Protein AF-A0A7S2G1H7-F1 (afdb_monomer)

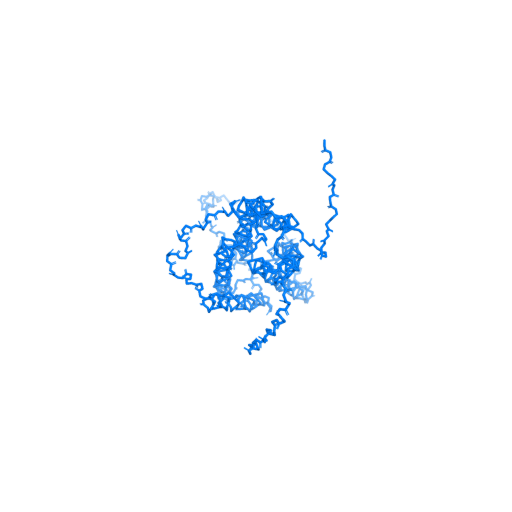Organism: NCBI:txid156173

Mean predicted aligned error: 10.06 Å

Radius of gyration: 30.05 Å; Cα contacts (8 Å, |Δi|>4): 263; chains: 1; bounding box: 59×50×120 Å

pLDDT: mean 83.02, std 17.5, range [42.5, 98.44]

Solvent-accessible surface area (backbone atoms only — not comparable to full-atom values): 18508 Å² total; per-residue (Å²): 134,82,75,77,83,73,79,86,51,85,91,67,69,46,72,65,56,53,48,52,51,44,50,52,46,34,51,50,25,50,48,51,23,50,52,27,49,52,38,38,72,74,69,55,64,45,67,67,38,52,51,51,26,53,51,24,49,52,48,32,53,39,37,49,51,56,48,62,51,55,70,40,96,59,53,87,48,97,41,74,49,42,52,55,50,46,52,53,44,31,49,51,42,23,51,48,36,34,51,52,16,52,50,47,36,53,51,30,54,50,50,66,70,64,70,75,67,81,53,75,65,54,44,51,51,49,45,68,52,23,57,62,47,20,53,49,30,35,54,48,13,51,52,38,33,56,50,16,62,76,69,67,38,66,40,45,36,48,44,15,48,50,34,36,51,50,17,50,39,30,47,35,44,37,51,28,46,51,51,45,52,50,56,46,54,55,57,48,62,79,51,77,67,79,72,66,80,72,82,60,74,77,77,81,78,86,84,77,91,67,76,71,65,72,77,67,69,72,78,72,56,69,71,69,62,68,67,72,58,83,79,70,75,55,95,52,71,61,49,32,38,53,41,39,37,53,53,23,49,52,39,30,52,51,16,50,51,50,49,52,50,42,43,72,77,62,51,56,72,91,38,70,63,64,78,68,52,79,74,62,75,80,68,68,55,57,62,50,49,52,49,49,49,52,56,52,59,70,67,57,78,99,78,75,70,92,83,72,77,75,86,78,83,77,86,80,81,82,81,87,79,134

Foldseek 3Di:
DPPPPDPQDLVQHDLVNLLVLLVLQLVLLVVLLVVLVVCVVVVLPDLLSVLSNLLSVLLNVLSVLVNVLSVDPCCLPPDPLNVLSLLVSLLVLLVSLQVSLVVLLVSLVVCVVVLDDDDPVSLVVLLVSLVVLLVSLCVSLVSLCSSCVNSVRNSSNSSSVSSNLVSQLSVQSNVLSVLLVVLVVVVCVVPVDVPPPPPPPPPDPPDDPCPPVVVVPPDPPPVVVVPPPPPDRRPRRSRSSVSSNVSSVVSNVVSVVSNVVSVVVPQPVVDPCSVPPDRPDDPPCVVVVVVVVVVVVVPPDPPPPPPPDDDPPDPDDDDDDD

InterPro domains:
  IPR026765 Transmembrane protein 163 [PTHR31937] (15-180)

Structure (mmCIF, N/CA/C/O backbone):
data_AF-A0A7S2G1H7-F1
#
_entry.id   AF-A0A7S2G1H7-F1
#
loop_
_atom_site.group_PDB
_atom_site.id
_atom_site.type_symbol
_atom_site.label_atom_id
_atom_site.label_alt_id
_atom_site.label_comp_id
_atom_site.label_asym_id
_atom_site.label_entity_id
_atom_site.label_seq_id
_atom_site.pdbx_PDB_ins_code
_atom_site.Cartn_x
_atom_site.Cartn_y
_atom_site.Cartn_z
_atom_site.occupancy
_atom_site.B_iso_or_equiv
_atom_site.auth_seq_id
_atom_site.auth_comp_id
_atom_site.auth_asym_id
_atom_site.auth_atom_id
_atom_site.pdbx_PDB_model_num
ATOM 1 N N . CYS A 1 1 ? -15.466 31.076 17.011 1.00 45.69 1 CYS A N 1
ATOM 2 C CA . CYS A 1 1 ? -14.898 30.014 17.865 1.00 45.69 1 CYS A CA 1
ATOM 3 C C . CYS A 1 1 ? -13.594 29.527 17.252 1.00 45.69 1 CYS A C 1
ATOM 5 O O . CYS A 1 1 ? -13.637 28.753 16.307 1.00 45.69 1 CYS A O 1
ATOM 7 N N . CYS A 1 2 ? -12.448 30.012 17.730 1.00 54.72 2 CYS A N 1
ATOM 8 C CA . CYS A 1 2 ? -11.159 29.463 17.319 1.00 54.72 2 CYS A CA 1
ATOM 9 C C . CYS A 1 2 ? -10.941 28.182 18.122 1.00 54.72 2 CYS A C 1
ATOM 11 O O . CYS A 1 2 ? -10.684 28.251 19.323 1.00 54.72 2 CYS A O 1
ATOM 13 N N . VAL A 1 3 ? -11.122 27.022 17.490 1.00 61.81 3 VAL A N 1
ATOM 14 C CA . VAL A 1 3 ? -10.694 25.755 18.087 1.00 61.81 3 VAL A CA 1
ATOM 15 C C . VAL A 1 3 ? -9.176 25.865 18.248 1.00 61.81 3 VAL A C 1
ATOM 17 O O . VAL A 1 3 ? -8.499 26.123 17.250 1.00 61.81 3 VAL A O 1
ATOM 20 N N . PRO A 1 4 ? -8.624 25.768 19.469 1.00 74.12 4 PRO A N 1
ATOM 21 C CA . PRO A 1 4 ? -7.184 25.849 19.652 1.00 74.12 4 PRO A CA 1
ATOM 22 C C . PRO A 1 4 ? -6.533 24.750 18.811 1.00 74.12 4 PRO A C 1
ATOM 24 O O . PRO A 1 4 ? -6.889 23.578 18.941 1.00 74.12 4 PRO A O 1
ATOM 27 N N . VAL A 1 5 ? -5.605 25.136 17.929 1.00 77.38 5 VAL A N 1
ATOM 28 C CA . VAL A 1 5 ? -4.812 24.190 17.140 1.00 77.38 5 VAL A CA 1
ATOM 29 C C . VAL A 1 5 ? -4.009 23.357 18.132 1.00 77.38 5 VAL A C 1
ATOM 31 O O . VAL A 1 5 ? -3.033 23.825 18.723 1.00 77.38 5 VAL A O 1
ATOM 34 N N . ARG A 1 6 ? -4.478 22.137 18.390 1.00 78.19 6 ARG A N 1
ATOM 35 C CA . ARG A 1 6 ? -3.817 21.206 19.298 1.00 78.19 6 ARG A CA 1
ATOM 36 C C . ARG A 1 6 ? -2.519 20.770 18.625 1.00 78.19 6 ARG A C 1
ATOM 38 O O . ARG A 1 6 ? -2.545 20.277 17.500 1.00 78.19 6 ARG A O 1
ATOM 45 N N . LYS A 1 7 ? -1.383 21.004 19.285 1.00 82.81 7 LYS A N 1
ATOM 46 C CA . LYS A 1 7 ? -0.088 20.494 18.816 1.00 82.81 7 LYS A CA 1
ATOM 47 C C . LYS A 1 7 ? -0.174 18.967 18.768 1.00 82.81 7 LYS A C 1
ATOM 49 O O . LYS A 1 7 ? -0.637 18.380 19.742 1.00 82.81 7 LYS A O 1
ATOM 54 N N . CYS A 1 8 ? 0.235 18.372 17.648 1.00 78.56 8 CYS A N 1
ATOM 55 C CA . CYS A 1 8 ? 0.294 16.920 17.510 1.00 78.56 8 CYS A CA 1
ATOM 56 C C . CYS A 1 8 ? 1.337 16.369 18.487 1.00 78.56 8 CYS A C 1
ATOM 58 O O . CYS A 1 8 ? 2.502 16.769 18.422 1.00 78.56 8 CYS A O 1
ATOM 60 N N . ASP A 1 9 ? 0.919 15.489 19.391 1.00 83.81 9 ASP A N 1
ATOM 61 C CA . ASP A 1 9 ? 1.806 14.805 20.331 1.00 83.81 9 ASP A CA 1
ATOM 62 C C . ASP A 1 9 ? 1.962 13.341 19.907 1.00 83.81 9 ASP A C 1
ATOM 64 O O . ASP A 1 9 ? 1.227 12.450 20.332 1.00 83.81 9 ASP A O 1
ATOM 68 N N . PHE A 1 10 ? 2.965 13.084 19.062 1.00 81.31 10 PHE A N 1
ATOM 69 C CA . PHE A 1 10 ? 3.285 11.732 18.593 1.00 81.31 10 PHE A CA 1
ATOM 70 C C . PHE A 1 10 ? 3.746 10.785 19.713 1.00 81.31 10 PHE A C 1
ATOM 72 O O . PHE A 1 10 ? 3.808 9.576 19.492 1.00 81.31 10 PHE A O 1
ATOM 79 N N . GLY A 1 11 ? 4.063 11.296 20.908 1.00 87.25 11 GLY A N 1
ATOM 80 C CA . GLY A 1 11 ? 4.382 10.462 22.066 1.00 87.25 11 GLY A CA 1
ATOM 81 C C . GLY A 1 11 ? 3.142 9.850 22.720 1.00 87.25 11 GLY A C 1
ATOM 82 O O . GLY A 1 11 ? 3.240 8.804 23.364 1.00 87.25 11 GLY A O 1
ATOM 83 N N . ARG A 1 12 ? 1.972 10.484 22.565 1.00 91.31 12 ARG A N 1
ATOM 84 C CA . ARG A 1 12 ? 0.690 10.040 23.136 1.00 91.31 12 ARG A CA 1
ATOM 85 C C . ARG A 1 12 ? -0.448 10.261 22.133 1.00 91.31 12 ARG A C 1
ATOM 87 O O . ARG A 1 12 ? -1.357 11.046 22.418 1.00 91.31 12 ARG A O 1
ATOM 94 N N . PRO A 1 13 ? -0.408 9.561 20.983 1.00 92.56 13 PRO A N 1
ATOM 95 C CA . PRO A 1 13 ? -1.380 9.745 19.929 1.00 92.56 13 PRO A CA 1
ATOM 96 C C . PRO A 1 13 ? -2.790 9.463 20.446 1.00 92.56 13 PRO A C 1
ATOM 98 O O . PRO A 1 13 ? -3.075 8.440 21.070 1.00 92.56 13 PRO A O 1
ATOM 101 N N . THR A 1 14 ? -3.685 10.393 20.171 1.00 93.44 14 THR A N 1
ATOM 102 C CA . THR A 1 14 ? -5.116 10.295 20.424 1.00 93.44 14 THR A CA 1
ATOM 103 C C . THR A 1 14 ? -5.824 9.704 19.205 1.00 93.44 14 THR A C 1
ATOM 105 O O . THR A 1 14 ? -5.298 9.707 18.092 1.00 93.44 14 THR A O 1
ATOM 108 N N . GLN A 1 15 ? -7.069 9.245 19.379 1.00 92.88 15 GLN A N 1
ATOM 109 C CA . GLN A 1 15 ? -7.896 8.777 18.256 1.00 92.88 15 GLN A CA 1
ATOM 110 C C . GLN A 1 15 ? -8.007 9.822 17.138 1.00 92.88 15 GLN A C 1
ATOM 112 O O . GLN A 1 15 ? -8.049 9.470 15.964 1.00 92.88 15 GLN A O 1
ATOM 117 N N . TYR A 1 16 ? -8.047 11.104 17.505 1.00 93.12 16 TYR A N 1
ATOM 118 C CA . TYR A 1 16 ? -8.126 12.197 16.546 1.00 93.12 16 TYR A CA 1
ATOM 119 C C . TYR A 1 16 ? -6.882 12.268 15.654 1.00 93.12 16 TYR A C 1
ATOM 121 O O . TYR A 1 16 ? -7.014 12.427 14.445 1.00 93.12 16 TYR A O 1
ATOM 129 N N . GLU A 1 17 ? -5.686 12.113 16.226 1.00 94.56 17 GLU A N 1
ATOM 130 C CA . GLU A 1 17 ? -4.434 12.114 15.459 1.00 94.56 17 GLU A CA 1
ATOM 131 C C . GLU A 1 17 ? -4.342 10.889 14.545 1.00 94.56 17 GLU A C 1
ATOM 133 O O . GLU A 1 17 ? -3.954 11.031 13.389 1.00 94.56 17 GLU A O 1
ATOM 138 N N . ALA A 1 18 ? -4.795 9.718 15.010 1.00 95.19 18 ALA A N 1
ATOM 139 C CA . ALA A 1 18 ? -4.888 8.517 14.176 1.00 95.19 18 ALA A CA 1
ATOM 140 C C . ALA A 1 18 ? -5.867 8.679 13.016 1.00 95.19 18 ALA A C 1
ATOM 142 O O . ALA A 1 18 ? -5.536 8.350 11.877 1.00 95.19 18 ALA A O 1
ATOM 143 N N . TYR A 1 19 ? -7.043 9.244 13.279 1.00 95.94 19 TYR A N 1
ATOM 144 C CA . TYR A 1 19 ? -8.024 9.537 12.242 1.00 95.94 19 TYR A CA 1
ATOM 145 C C . TYR A 1 19 ? -7.486 10.549 11.223 1.00 95.94 19 TYR A C 1
ATOM 147 O O . TYR A 1 19 ? -7.585 10.318 10.022 1.00 95.94 19 TYR A O 1
ATOM 155 N N . ALA A 1 20 ? -6.872 11.642 11.688 1.00 95.62 20 ALA A N 1
ATOM 156 C CA . ALA A 1 20 ? -6.307 12.674 10.823 1.00 95.62 20 ALA A CA 1
ATOM 157 C C . ALA A 1 20 ? -5.157 12.140 9.956 1.00 95.62 20 ALA A C 1
ATOM 159 O O . ALA A 1 20 ? -5.106 12.442 8.766 1.00 95.62 20 ALA A O 1
ATOM 160 N N . LEU A 1 21 ? -4.270 11.316 10.525 1.00 95.88 21 LEU A N 1
ATOM 161 C CA . LEU A 1 21 ? -3.174 10.692 9.786 1.00 95.88 21 LEU A CA 1
ATOM 162 C C . LEU A 1 21 ? -3.690 9.699 8.737 1.00 95.88 21 LEU A C 1
ATOM 164 O O . LEU A 1 21 ? -3.238 9.727 7.597 1.00 95.88 21 LEU A O 1
ATOM 168 N N . THR A 1 22 ? -4.675 8.872 9.094 1.00 96.69 22 THR A N 1
ATOM 169 C CA . THR A 1 22 ? -5.301 7.928 8.152 1.00 96.69 22 THR A CA 1
ATOM 170 C C . THR A 1 22 ? -6.045 8.678 7.037 1.00 96.69 22 THR A C 1
ATOM 172 O O . THR A 1 22 ? -6.034 8.264 5.884 1.00 96.69 22 THR A O 1
ATOM 175 N N . LEU A 1 23 ? -6.641 9.835 7.339 1.00 97.06 23 LEU A N 1
ATOM 176 C CA . LEU A 1 23 ? -7.273 10.686 6.331 1.00 97.06 23 LEU A CA 1
ATOM 177 C C . LEU A 1 23 ? -6.239 11.332 5.395 1.00 97.06 23 LEU A C 1
ATOM 179 O O . LEU A 1 23 ? -6.468 11.410 4.191 1.00 97.06 23 LEU A O 1
ATOM 183 N N . ALA A 1 24 ? -5.099 11.776 5.930 1.00 96.31 24 ALA A N 1
ATOM 184 C CA . ALA A 1 24 ? -3.993 12.296 5.129 1.00 96.31 24 ALA A CA 1
ATOM 185 C C . ALA A 1 24 ? -3.401 11.218 4.206 1.00 96.31 24 ALA A C 1
ATOM 187 O O . ALA A 1 24 ? -3.126 11.508 3.041 1.00 96.31 24 ALA A O 1
ATOM 188 N N . SER A 1 25 ? -3.274 9.981 4.701 1.00 96.69 25 SER A N 1
ATOM 189 C CA . SER A 1 25 ? -2.923 8.805 3.897 1.00 96.69 25 SER A CA 1
ATOM 190 C C . SER A 1 25 ? -3.918 8.626 2.749 1.00 96.69 25 SER A C 1
ATOM 192 O O . SER A 1 25 ? -3.510 8.706 1.596 1.00 96.69 25 SER A O 1
ATOM 194 N N . LEU A 1 26 ? -5.226 8.589 3.036 1.00 97.50 26 LEU A N 1
ATOM 195 C CA . LEU A 1 26 ? -6.263 8.441 2.008 1.00 97.50 26 LEU A CA 1
ATOM 196 C C . LEU A 1 26 ? -6.171 9.516 0.912 1.00 97.50 26 LEU A C 1
ATOM 198 O O . LEU A 1 26 ? -6.273 9.209 -0.275 1.00 97.50 26 LEU A O 1
ATOM 202 N N . PHE A 1 27 ? -5.989 10.785 1.293 1.00 97.44 27 PHE A N 1
ATOM 203 C CA . PHE A 1 27 ? -5.833 11.870 0.321 1.00 97.44 27 PHE A CA 1
ATOM 204 C C . PHE A 1 27 ? -4.569 11.719 -0.525 1.00 97.44 27 PHE A C 1
ATOM 206 O O . PHE A 1 27 ? -4.607 12.012 -1.718 1.00 97.44 27 PHE A O 1
ATOM 213 N N . THR A 1 28 ? -3.474 11.257 0.079 1.00 95.81 28 THR A N 1
ATOM 214 C CA . THR A 1 28 ? -2.214 10.986 -0.621 1.00 95.81 28 THR A CA 1
ATOM 215 C C . THR A 1 28 ? -2.415 9.892 -1.670 1.00 95.81 28 THR A C 1
ATOM 217 O O . THR A 1 28 ? -2.102 10.116 -2.841 1.00 95.81 28 THR A O 1
ATOM 220 N N . SER A 1 29 ? -3.034 8.769 -1.300 1.00 95.88 29 SER A N 1
ATOM 221 C CA . SER A 1 29 ? -3.284 7.651 -2.217 1.00 95.88 29 SER A CA 1
ATOM 222 C C . SER A 1 29 ? -4.259 8.038 -3.331 1.00 95.88 29 SER A C 1
ATOM 224 O O . SER A 1 29 ? -4.014 7.749 -4.500 1.00 95.88 29 SER A O 1
ATOM 226 N N . LEU A 1 30 ? -5.328 8.784 -3.019 1.00 96.81 30 LEU A N 1
ATOM 227 C CA . LEU A 1 30 ? -6.259 9.310 -4.029 1.00 96.81 30 LEU A CA 1
ATOM 228 C C . LEU A 1 30 ? -5.590 10.292 -4.998 1.00 96.81 30 LEU A C 1
ATOM 230 O O . LEU A 1 30 ? -5.898 10.279 -6.192 1.00 96.81 30 LEU A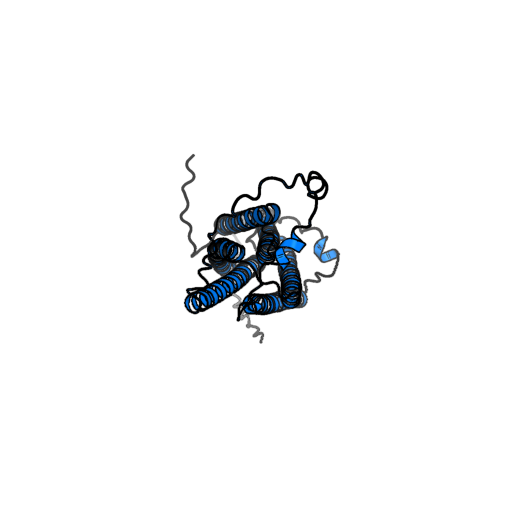 O 1
ATOM 234 N N . PHE A 1 31 ? -4.690 11.142 -4.502 1.00 96.25 31 PHE A N 1
ATOM 235 C CA . PHE A 1 31 ? -3.949 12.084 -5.334 1.00 96.25 31 PHE A CA 1
ATOM 236 C C . PHE A 1 31 ? -3.054 11.347 -6.335 1.00 96.25 31 PHE A C 1
ATOM 238 O O . PHE A 1 31 ? -3.170 11.586 -7.539 1.00 96.25 31 PHE A O 1
ATOM 245 N N . PHE A 1 32 ? -2.218 10.413 -5.870 1.00 94.88 32 PHE A N 1
ATOM 246 C CA . PHE A 1 32 ? -1.339 9.643 -6.757 1.00 94.88 32 PHE A CA 1
ATOM 247 C C . PHE A 1 32 ? -2.118 8.732 -7.704 1.00 94.88 32 PHE A C 1
ATOM 249 O O . PHE A 1 32 ? -1.785 8.670 -8.887 1.00 94.88 32 PHE A O 1
ATOM 256 N N . TRP A 1 33 ? -3.212 8.124 -7.238 1.00 95.94 33 TRP A N 1
ATOM 257 C CA . TRP A 1 33 ? -4.124 7.375 -8.099 1.00 95.94 33 TRP A CA 1
ATOM 258 C C . TRP A 1 33 ? -4.685 8.245 -9.232 1.00 95.94 33 TRP A C 1
ATOM 260 O O . TRP A 1 33 ? -4.653 7.843 -10.395 1.00 95.94 33 TRP A O 1
ATOM 270 N N . GLY A 1 34 ? -5.153 9.457 -8.917 1.00 95.88 34 GLY A N 1
ATOM 271 C CA . GLY A 1 34 ? -5.690 10.393 -9.905 1.00 95.88 34 GLY A CA 1
ATOM 272 C C . GLY A 1 34 ? -4.645 10.853 -10.924 1.00 95.88 34 GLY A C 1
ATOM 273 O O . GLY A 1 34 ? -4.932 10.895 -12.122 1.00 95.88 34 GLY A O 1
ATOM 274 N N . VAL A 1 35 ? -3.422 11.150 -10.471 1.00 94.75 35 VAL A N 1
ATOM 275 C CA . VAL A 1 35 ? -2.303 11.526 -11.351 1.00 94.75 35 VAL A CA 1
ATOM 276 C C . VAL A 1 35 ? -1.913 10.366 -12.271 1.00 94.75 35 VAL A C 1
ATOM 278 O O . VAL A 1 35 ? -1.786 10.574 -13.479 1.00 94.75 35 VAL A O 1
ATOM 281 N N . ALA A 1 36 ? -1.787 9.146 -11.739 1.00 92.88 36 ALA A N 1
ATOM 282 C CA . ALA A 1 36 ? -1.466 7.955 -12.526 1.00 92.88 36 ALA A CA 1
ATOM 283 C C . ALA A 1 36 ? -2.564 7.642 -13.557 1.00 92.88 36 ALA A C 1
ATOM 285 O O . ALA A 1 36 ? -2.268 7.434 -14.733 1.00 92.88 36 ALA A O 1
ATOM 286 N N . MET A 1 37 ? -3.839 7.705 -13.158 1.00 94.50 37 MET A N 1
ATOM 287 C CA . MET A 1 37 ? -4.977 7.509 -14.066 1.00 94.50 37 MET A CA 1
ATOM 288 C C . MET A 1 37 ? -5.019 8.551 -15.183 1.00 94.50 37 MET A C 1
ATOM 290 O O . MET A 1 37 ? -5.279 8.209 -16.337 1.00 94.50 37 MET A O 1
ATOM 294 N N . LEU A 1 38 ? -4.738 9.818 -14.870 1.00 94.25 38 LEU A N 1
ATOM 295 C CA . LEU A 1 38 ? -4.652 10.868 -15.882 1.00 94.25 38 LEU A CA 1
ATOM 296 C C . LEU A 1 38 ? -3.475 10.626 -16.841 1.00 94.25 38 LEU A C 1
ATOM 298 O O . LEU A 1 38 ? -3.612 10.846 -18.045 1.00 94.25 38 LEU A O 1
ATOM 302 N N . GLY A 1 39 ? -2.336 10.149 -16.332 1.00 90.75 39 GLY A N 1
ATOM 303 C CA . GLY A 1 39 ? -1.194 9.723 -17.144 1.00 90.75 39 GLY A CA 1
ATOM 304 C C . GLY A 1 39 ? -1.570 8.607 -18.121 1.00 90.75 39 GLY A C 1
ATOM 305 O O . GLY A 1 39 ? -1.385 8.758 -19.331 1.00 90.75 39 GLY A O 1
ATOM 306 N N . ALA A 1 40 ? -2.194 7.543 -17.612 1.00 90.38 40 ALA A N 1
ATOM 307 C CA . ALA A 1 40 ? -2.669 6.420 -18.416 1.00 90.38 40 ALA A CA 1
ATOM 308 C C . ALA A 1 40 ? -3.687 6.861 -19.484 1.00 90.38 40 ALA A C 1
ATOM 310 O O . ALA A 1 40 ? -3.570 6.477 -20.649 1.00 90.38 40 ALA A O 1
ATOM 311 N N . TYR A 1 41 ? -4.646 7.722 -19.121 1.00 92.62 41 TYR A N 1
ATOM 312 C CA . TYR A 1 41 ? -5.661 8.239 -20.046 1.00 92.62 41 TYR A CA 1
ATOM 313 C C . TYR A 1 41 ? -5.060 9.063 -21.196 1.00 92.62 41 TYR A C 1
ATOM 315 O O . TYR A 1 41 ? -5.531 8.987 -22.329 1.00 92.62 41 TYR A O 1
ATOM 323 N N . ASN A 1 42 ? -3.988 9.814 -20.931 1.00 91.38 42 ASN A N 1
ATOM 324 C CA . ASN A 1 42 ? -3.295 10.621 -21.940 1.00 91.38 42 ASN A CA 1
ATOM 325 C C . ASN A 1 42 ? -2.345 9.809 -22.843 1.00 91.38 42 ASN A C 1
ATOM 327 O O . ASN A 1 42 ? -1.585 10.395 -23.614 1.00 91.38 42 ASN A O 1
ATOM 331 N N . GLY A 1 43 ? -2.382 8.475 -22.766 1.00 86.50 43 GLY A N 1
ATOM 332 C CA . GLY A 1 43 ? -1.575 7.586 -23.600 1.00 86.50 43 GLY A CA 1
ATOM 333 C C . GLY A 1 43 ? -0.176 7.295 -23.053 1.00 86.50 43 GLY A C 1
ATOM 334 O O . GLY A 1 43 ? 0.595 6.636 -23.742 1.00 86.50 43 GLY A O 1
ATOM 335 N N . TYR A 1 44 ? 0.146 7.716 -21.824 1.00 84.31 44 TYR A N 1
ATOM 336 C CA . TYR A 1 44 ? 1.381 7.330 -21.121 1.00 84.31 44 TYR A CA 1
ATOM 337 C C . TYR A 1 44 ? 1.194 6.018 -20.349 1.00 84.31 44 TYR A C 1
ATOM 339 O O . TYR A 1 44 ? 1.623 5.897 -19.206 1.00 84.31 44 TYR A O 1
ATOM 347 N N . GLY A 1 45 ? 0.480 5.058 -20.939 1.00 78.25 45 GLY A N 1
ATOM 348 C CA . GLY A 1 45 ? 0.177 3.773 -20.314 1.00 78.25 45 GLY A CA 1
ATOM 349 C C . GLY A 1 45 ? 1.389 2.848 -20.294 1.00 78.25 45 GLY A C 1
ATOM 350 O O . GLY A 1 45 ? 1.343 1.802 -20.937 1.00 78.25 45 GLY A O 1
ATOM 351 N N . THR A 1 46 ? 2.459 3.244 -19.600 1.00 82.56 46 THR A N 1
ATOM 352 C CA . THR A 1 46 ? 3.514 2.305 -19.216 1.00 82.56 46 THR A CA 1
ATOM 353 C C . THR A 1 46 ? 2.965 1.383 -18.141 1.00 82.56 46 THR A C 1
ATOM 355 O O . THR A 1 46 ? 2.000 1.702 -17.431 1.00 82.56 46 THR A O 1
ATOM 358 N N . SER A 1 47 ? 3.554 0.209 -18.040 1.00 81.94 47 SER A N 1
ATOM 359 C CA . SER A 1 47 ? 3.218 -0.731 -16.991 1.00 81.94 47 SER A CA 1
ATOM 360 C C . SER A 1 47 ? 3.413 -0.163 -15.594 1.00 81.94 47 SER A C 1
ATOM 362 O O . SER A 1 47 ? 2.531 -0.313 -14.751 1.00 81.94 47 SER A O 1
ATOM 364 N N . THR A 1 48 ? 4.491 0.588 -15.385 1.00 83.62 48 THR A N 1
ATOM 365 C CA . THR A 1 48 ? 4.781 1.298 -14.138 1.00 83.62 48 THR A CA 1
ATOM 366 C C . THR A 1 48 ? 3.621 2.200 -13.723 1.00 83.62 48 THR A C 1
ATOM 368 O O . THR A 1 48 ? 3.206 2.199 -12.565 1.00 83.62 48 THR A O 1
ATOM 371 N N . VAL A 1 49 ? 3.017 2.932 -14.669 1.00 88.12 49 VAL A N 1
ATOM 372 C CA . VAL A 1 49 ? 1.845 3.783 -14.390 1.00 88.12 49 VAL A CA 1
ATOM 373 C C . VAL A 1 49 ? 0.637 2.946 -13.959 1.00 88.12 49 VAL A C 1
ATOM 375 O O . VAL A 1 49 ? -0.092 3.340 -13.044 1.00 88.12 49 VAL A O 1
ATOM 378 N N . VAL A 1 50 ? 0.421 1.784 -14.582 1.00 87.38 50 VAL A N 1
ATOM 379 C CA . VAL A 1 50 ? -0.653 0.854 -14.201 1.00 87.38 50 VAL A CA 1
ATOM 380 C C . VAL A 1 50 ? -0.391 0.246 -12.820 1.00 87.38 50 VAL A C 1
ATOM 382 O O . VAL A 1 50 ? -1.315 0.187 -12.009 1.00 87.38 50 VAL A O 1
ATOM 385 N N . ALA A 1 51 ? 0.849 -0.141 -12.520 1.00 87.25 51 ALA A N 1
ATOM 386 C CA . ALA A 1 51 ? 1.252 -0.666 -11.219 1.00 87.25 51 ALA A CA 1
ATOM 387 C C . ALA A 1 51 ? 1.026 0.371 -10.107 1.00 87.25 51 ALA A C 1
ATOM 389 O O . ALA A 1 51 ? 0.308 0.081 -9.151 1.00 87.25 51 ALA A O 1
ATOM 390 N N . VAL A 1 52 ? 1.506 1.608 -10.289 1.00 90.25 52 VAL A N 1
ATOM 391 C CA . VAL A 1 52 ? 1.282 2.730 -9.354 1.00 90.25 52 VAL A CA 1
ATOM 392 C C . VAL A 1 52 ? -0.211 3.013 -9.170 1.00 90.25 52 VAL A C 1
ATOM 394 O O . VAL A 1 52 ? -0.666 3.307 -8.060 1.00 90.25 52 VAL A O 1
ATOM 397 N N . CYS A 1 53 ? -1.000 2.917 -10.243 1.00 92.44 53 CYS A N 1
ATOM 398 C CA . CYS A 1 53 ? -2.447 3.077 -10.172 1.00 92.44 53 CYS A CA 1
ATOM 399 C C . CYS A 1 53 ? -3.100 1.979 -9.317 1.00 92.44 53 CYS A C 1
ATOM 401 O O . CYS A 1 53 ? -3.897 2.287 -8.430 1.00 92.44 53 CYS A O 1
ATOM 403 N N . LEU A 1 54 ? -2.764 0.710 -9.553 1.00 90.19 54 LEU A N 1
ATOM 404 C CA . LEU A 1 54 ? -3.326 -0.422 -8.812 1.00 90.19 54 LEU A CA 1
ATOM 405 C C . LEU A 1 54 ? -2.894 -0.421 -7.343 1.00 90.19 54 LEU A C 1
ATOM 407 O O . LEU A 1 54 ? -3.722 -0.676 -6.469 1.00 90.19 54 LEU A O 1
ATOM 411 N N . GLU A 1 55 ? -1.637 -0.078 -7.074 1.00 91.81 55 GLU A N 1
ATOM 412 C CA . GLU A 1 55 ? -1.095 0.109 -5.729 1.00 91.81 55 GLU A CA 1
ATOM 413 C C . GLU A 1 55 ? -1.865 1.197 -4.976 1.00 91.81 55 GLU A C 1
ATOM 415 O O . GLU A 1 55 ? -2.454 0.925 -3.931 1.00 91.81 55 GLU A O 1
ATOM 420 N N . SER A 1 56 ? -1.968 2.395 -5.561 1.00 94.50 56 SER A N 1
ATOM 421 C CA . SER A 1 56 ? -2.658 3.533 -4.939 1.00 94.50 56 SER A CA 1
ATOM 422 C C . SER A 1 56 ? -4.157 3.273 -4.740 1.00 94.50 56 SER A C 1
ATOM 424 O O . SER A 1 56 ? -4.753 3.747 -3.772 1.00 94.50 56 SER A O 1
ATOM 426 N N . LEU A 1 57 ? -4.788 2.510 -5.642 1.00 93.75 57 LEU A N 1
ATOM 427 C CA . LEU A 1 57 ? -6.190 2.109 -5.514 1.00 93.75 57 LEU A CA 1
ATOM 428 C C . LEU A 1 57 ? -6.392 1.136 -4.348 1.00 93.75 57 LEU A C 1
ATOM 430 O O . LEU A 1 57 ? -7.337 1.295 -3.576 1.00 93.75 57 LEU A O 1
ATOM 434 N N . LEU A 1 58 ? -5.541 0.116 -4.231 1.00 92.50 58 LEU A N 1
ATOM 435 C CA . LEU A 1 58 ? -5.676 -0.893 -3.182 1.00 92.50 58 LEU A CA 1
ATOM 436 C C . LEU A 1 58 ? -5.281 -0.350 -1.803 1.00 92.50 58 LEU A C 1
ATOM 438 O O . LEU A 1 58 ? -5.953 -0.695 -0.830 1.00 92.50 58 LEU A O 1
ATOM 442 N N . ASP A 1 59 ? -4.302 0.553 -1.735 1.00 93.69 59 ASP A N 1
ATOM 443 C CA . ASP A 1 59 ? -3.978 1.336 -0.533 1.00 93.69 59 ASP A CA 1
ATOM 444 C C . ASP A 1 59 ? -5.171 2.226 -0.132 1.00 93.69 59 ASP A C 1
ATOM 446 O O . ASP A 1 59 ? -5.655 2.172 0.993 1.00 93.69 59 ASP A O 1
ATOM 450 N N . CYS A 1 60 ? -5.797 2.924 -1.089 1.00 95.31 60 CYS A N 1
ATOM 451 C CA . CYS A 1 60 ? -7.027 3.685 -0.833 1.00 95.31 60 CYS A CA 1
ATOM 452 C C . CYS A 1 60 ? -8.158 2.810 -0.252 1.00 95.31 60 CYS A C 1
ATOM 454 O O . CYS A 1 60 ? -8.859 3.225 0.680 1.00 95.31 60 CYS A O 1
ATOM 456 N N . VAL A 1 61 ? -8.331 1.582 -0.757 1.00 95.06 61 VAL A N 1
ATOM 457 C CA . VAL A 1 61 ? -9.316 0.628 -0.224 1.00 95.06 61 VAL A CA 1
ATOM 458 C C . VAL A 1 61 ? -8.967 0.211 1.208 1.00 95.06 61 VAL A C 1
ATOM 460 O O . VAL A 1 61 ? -9.858 0.242 2.064 1.00 95.06 61 VAL A O 1
ATOM 463 N N . SER A 1 62 ? -7.713 -0.149 1.503 1.00 95.50 62 SER A N 1
ATOM 464 C CA . SER A 1 62 ? -7.312 -0.544 2.863 1.00 95.50 62 SER A CA 1
ATOM 465 C C . SER A 1 62 ? -7.450 0.614 3.851 1.00 95.50 62 SER A C 1
ATOM 467 O O . SER A 1 62 ? -8.099 0.458 4.893 1.00 95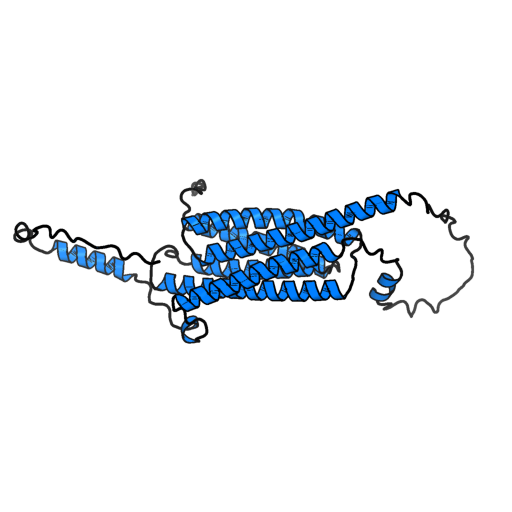.50 62 SER A O 1
ATOM 469 N N . THR A 1 63 ? -6.985 1.806 3.482 1.00 96.50 63 THR A N 1
ATOM 470 C CA . THR A 1 63 ? -7.061 3.009 4.314 1.00 96.50 63 THR A CA 1
ATOM 471 C C . THR A 1 63 ? -8.511 3.432 4.562 1.00 96.50 63 THR A C 1
ATOM 473 O O . THR A 1 63 ? -8.876 3.806 5.681 1.00 96.50 63 THR A O 1
ATOM 476 N N . THR A 1 64 ? -9.394 3.299 3.563 1.00 97.62 64 THR A N 1
ATOM 477 C CA . THR A 1 64 ? -10.836 3.560 3.728 1.00 97.62 64 THR A CA 1
ATOM 478 C C . THR A 1 64 ? -11.455 2.640 4.781 1.00 97.62 64 THR A C 1
ATOM 480 O O . THR A 1 64 ? -12.244 3.092 5.613 1.00 97.62 64 THR A O 1
ATOM 483 N N . LEU A 1 65 ? -11.088 1.357 4.805 1.00 95.75 65 LEU A N 1
ATOM 484 C CA . LEU A 1 65 ? -11.605 0.408 5.796 1.00 95.75 65 LEU A CA 1
ATOM 485 C C . LEU A 1 65 ? -11.122 0.733 7.215 1.00 95.75 65 LEU A C 1
ATOM 487 O O . LEU A 1 65 ? -11.888 0.600 8.176 1.00 95.75 65 LEU A O 1
ATOM 491 N N . VAL A 1 66 ? -9.881 1.202 7.352 1.00 96.25 66 VAL A N 1
ATOM 492 C CA . VAL A 1 66 ? -9.339 1.684 8.630 1.00 96.25 66 VAL A CA 1
ATOM 493 C C . VAL A 1 66 ? -10.040 2.975 9.076 1.00 96.25 66 VAL A C 1
ATOM 495 O O . VAL A 1 66 ? -10.394 3.106 10.250 1.00 96.25 66 VAL A O 1
ATOM 498 N N . LEU A 1 67 ? -10.346 3.897 8.159 1.00 96.75 67 LEU A N 1
ATOM 499 C CA . LEU A 1 67 ? -11.138 5.096 8.465 1.00 96.75 67 LEU A CA 1
ATOM 500 C C . LEU A 1 67 ? -12.558 4.761 8.919 1.00 96.75 67 LEU A C 1
ATOM 502 O O . LEU A 1 67 ? -13.029 5.308 9.919 1.00 96.75 67 LEU A O 1
ATOM 506 N N . LEU A 1 68 ? -13.228 3.833 8.231 1.00 96.00 68 LEU A N 1
ATOM 507 C CA . LEU A 1 68 ? -14.572 3.377 8.600 1.00 96.00 68 LEU A CA 1
ATOM 508 C C . LEU A 1 68 ? -14.607 2.799 10.017 1.00 96.00 68 LEU A C 1
ATOM 510 O O . LEU A 1 68 ? -15.592 2.974 10.735 1.00 96.00 68 LEU A O 1
ATOM 514 N N . ARG A 1 69 ? -13.522 2.161 10.456 1.00 94.81 69 ARG A N 1
ATOM 515 C CA . ARG A 1 69 ? -13.380 1.710 11.840 1.00 94.81 69 ARG A CA 1
ATOM 516 C C . ARG A 1 69 ? -13.282 2.887 12.818 1.00 94.81 69 ARG A C 1
ATOM 518 O O . ARG A 1 69 ? -13.980 2.901 13.838 1.00 94.81 69 ARG A O 1
ATOM 525 N N . PHE A 1 70 ? -12.438 3.873 12.521 1.00 95.06 70 PHE A N 1
ATOM 526 C CA . PHE A 1 70 ? -12.266 5.052 13.374 1.00 95.06 70 PHE A CA 1
ATOM 527 C C . PHE A 1 70 ? -13.478 5.990 13.402 1.00 95.06 70 PHE A C 1
ATOM 529 O O . PHE A 1 70 ? -13.553 6.838 14.290 1.00 95.06 70 PHE A O 1
ATOM 536 N N . ALA A 1 71 ? -14.450 5.810 12.503 1.00 93.00 71 ALA A N 1
ATOM 537 C CA . ALA A 1 71 ? -15.707 6.557 12.511 1.00 93.00 71 ALA A CA 1
ATOM 538 C C . ALA A 1 71 ? -16.538 6.348 13.795 1.00 93.00 71 ALA A C 1
ATOM 540 O O . ALA A 1 71 ? -17.455 7.120 14.075 1.00 93.00 71 ALA A O 1
ATOM 541 N N . THR A 1 72 ? -16.237 5.316 14.592 1.00 90.62 72 THR A N 1
ATOM 542 C CA . THR A 1 72 ? -16.882 5.103 15.893 1.00 90.62 72 THR A CA 1
ATOM 543 C C . THR A 1 72 ? -16.173 5.896 17.005 1.00 90.62 72 THR A C 1
ATOM 545 O O . THR A 1 72 ? -14.953 5.810 17.129 1.00 90.62 72 THR A O 1
ATOM 548 N N . PRO A 1 73 ? -16.894 6.656 17.856 1.00 88.38 73 PRO A N 1
ATOM 549 C CA . PRO A 1 73 ? -16.272 7.500 18.887 1.00 88.38 73 PRO A CA 1
ATOM 550 C C . PRO A 1 73 ? -15.517 6.699 19.956 1.00 88.38 73 PRO A C 1
ATOM 552 O O . PRO A 1 73 ? -14.631 7.234 20.606 1.00 88.38 73 PRO A O 1
ATOM 555 N N . ASP A 1 74 ? -15.839 5.412 20.098 1.00 91.81 74 ASP A N 1
ATOM 556 C CA . ASP A 1 74 ? -15.220 4.506 21.061 1.00 91.81 74 ASP A CA 1
ATOM 557 C C . ASP A 1 74 ? -14.215 3.552 20.395 1.00 91.81 74 ASP A C 1
ATOM 559 O O . ASP A 1 74 ? -13.934 2.499 20.956 1.00 91.81 74 ASP A O 1
ATOM 563 N N . ALA A 1 75 ? -13.686 3.859 19.202 1.00 92.81 75 ALA A N 1
ATOM 564 C CA . ALA A 1 75 ? -12.890 2.922 18.392 1.00 92.81 75 ALA A CA 1
ATOM 565 C C . ALA A 1 75 ? -11.660 2.331 19.112 1.00 92.81 75 ALA A C 1
ATOM 567 O O . ALA A 1 75 ? -11.240 1.219 18.787 1.00 92.81 75 ALA A O 1
ATOM 568 N N . LEU A 1 76 ? -11.092 3.063 20.079 1.00 94.06 76 LEU A N 1
ATOM 569 C CA . LEU A 1 76 ? -9.943 2.629 20.885 1.00 94.06 76 LEU A CA 1
ATOM 570 C C . LEU A 1 76 ? -10.327 1.839 22.147 1.00 94.06 76 LEU A C 1
ATOM 572 O O . LEU A 1 76 ? -9.457 1.253 22.787 1.00 94.06 76 LEU A O 1
ATOM 576 N N . MET A 1 77 ? -11.605 1.816 22.533 1.00 93.12 77 MET A N 1
ATOM 577 C CA . MET A 1 77 ? -12.050 1.097 23.729 1.00 93.12 77 MET A CA 1
ATOM 578 C C . MET A 1 77 ? -12.068 -0.411 23.477 1.00 93.12 77 MET A C 1
ATOM 580 O O . MET A 1 77 ? -12.530 -0.873 22.428 1.00 93.12 77 MET A O 1
ATOM 584 N N . LEU A 1 78 ? -11.625 -1.190 24.466 1.00 92.12 78 LEU A N 1
ATOM 585 C CA . LEU A 1 78 ? -11.593 -2.652 24.410 1.00 92.12 78 LEU A CA 1
ATOM 586 C C . LEU A 1 78 ? -13.001 -3.249 24.609 1.00 92.12 78 LEU A C 1
ATOM 588 O O . LEU A 1 78 ? -13.300 -3.871 25.623 1.00 92.12 78 LEU A O 1
ATOM 592 N N . THR A 1 79 ? -13.892 -3.022 23.644 1.00 93.62 79 THR A N 1
ATOM 593 C CA . THR A 1 79 ? -15.249 -3.585 23.630 1.00 93.62 79 THR A CA 1
ATOM 594 C C . THR A 1 79 ? -15.318 -4.804 22.712 1.00 93.62 79 THR A C 1
ATOM 596 O O . THR A 1 79 ? -14.597 -4.889 21.714 1.00 93.62 79 THR A O 1
ATOM 599 N N . LEU A 1 80 ? -16.239 -5.735 22.991 1.00 93.88 80 LEU A N 1
ATOM 600 C CA . LEU A 1 80 ? -16.478 -6.895 22.121 1.00 93.88 80 LEU A CA 1
ATOM 601 C C . LEU A 1 80 ? -16.816 -6.464 20.682 1.00 93.88 80 LEU A C 1
ATOM 603 O O . LEU A 1 80 ? -16.345 -7.067 19.720 1.00 93.88 80 LEU A O 1
ATOM 607 N N . ARG A 1 81 ? -17.586 -5.377 20.532 1.00 94.62 81 ARG A N 1
ATOM 608 C CA . ARG A 1 81 ? -17.926 -4.787 19.231 1.00 94.62 81 ARG A CA 1
ATOM 609 C C . ARG A 1 81 ? -16.678 -4.367 18.458 1.00 94.62 81 ARG A C 1
ATOM 611 O O . ARG A 1 81 ? -16.548 -4.715 17.287 1.00 94.62 81 ARG A O 1
ATOM 618 N N . ASN A 1 82 ? -15.777 -3.630 19.105 1.00 95.00 82 ASN A N 1
ATOM 619 C CA . ASN A 1 82 ? -14.562 -3.132 18.463 1.00 95.00 82 ASN A CA 1
ATOM 620 C C . ASN A 1 82 ? -13.582 -4.258 18.145 1.00 95.00 82 ASN A C 1
ATOM 622 O O . ASN A 1 82 ? -12.936 -4.201 17.108 1.00 95.00 82 ASN A O 1
ATOM 626 N N . SER A 1 83 ? -13.519 -5.298 18.981 1.00 95.06 83 SER A N 1
ATOM 627 C CA . SER A 1 83 ? -12.718 -6.499 18.710 1.00 95.06 83 SER A CA 1
ATOM 628 C C . SER A 1 83 ? -13.191 -7.237 17.447 1.00 95.06 83 SER A C 1
ATOM 630 O O . SER A 1 83 ? -12.384 -7.599 16.591 1.00 95.06 83 SER A O 1
ATOM 632 N N . ILE A 1 84 ? -14.510 -7.376 17.258 1.00 95.50 84 ILE A N 1
ATOM 633 C CA . ILE A 1 84 ? -15.076 -7.965 16.031 1.00 95.50 84 ILE A CA 1
ATOM 634 C C . ILE A 1 84 ? -14.769 -7.089 14.809 1.00 95.50 84 ILE A C 1
ATOM 636 O O . ILE A 1 84 ? -14.410 -7.613 13.755 1.00 95.50 84 ILE A O 1
ATOM 640 N N . LEU A 1 85 ? -14.906 -5.765 14.935 1.00 96.06 85 LEU A N 1
ATOM 641 C CA . LEU A 1 85 ? -14.595 -4.832 13.848 1.00 96.06 85 LEU A CA 1
ATOM 642 C C . LEU A 1 85 ? -13.106 -4.852 13.483 1.00 96.06 85 LEU A C 1
ATOM 644 O O . LEU A 1 85 ? -12.795 -4.958 12.304 1.00 96.06 85 LEU A O 1
ATOM 648 N N . GLU A 1 86 ? -12.206 -4.826 14.469 1.00 96.19 86 GLU A N 1
ATOM 649 C CA . GLU A 1 86 ? -10.756 -4.998 14.289 1.00 96.19 86 GLU A CA 1
ATOM 650 C C . GLU A 1 86 ? -10.456 -6.274 13.508 1.00 96.19 86 GLU A C 1
ATOM 652 O O . GLU A 1 86 ? -9.772 -6.217 12.492 1.00 96.19 86 GLU A O 1
ATOM 657 N N . SER A 1 87 ? -11.004 -7.413 13.942 1.00 96.56 87 SER A N 1
ATOM 658 C CA . SER A 1 87 ? -10.761 -8.695 13.278 1.00 96.56 87 SER A CA 1
ATOM 659 C C . SER A 1 87 ? -11.254 -8.685 11.829 1.00 96.56 87 SER A C 1
ATOM 661 O O . SER A 1 87 ? -10.539 -9.133 10.938 1.00 96.56 87 SER A O 1
ATOM 663 N N . ARG A 1 88 ? -12.440 -8.125 11.557 1.00 97.25 88 ARG A N 1
ATOM 664 C CA . ARG A 1 88 ? -12.967 -8.009 10.186 1.00 97.25 88 ARG A CA 1
ATOM 665 C C . ARG A 1 88 ? -12.092 -7.114 9.315 1.00 97.25 88 ARG A C 1
ATOM 667 O O . ARG A 1 88 ? -11.725 -7.527 8.221 1.00 97.25 88 ARG A O 1
ATOM 674 N N . THR A 1 89 ? -11.751 -5.918 9.791 1.00 97.00 89 THR A N 1
ATOM 675 C CA . THR A 1 89 ? -10.886 -4.988 9.053 1.00 97.00 89 THR A CA 1
ATOM 676 C C . THR A 1 89 ? -9.517 -5.615 8.801 1.00 97.00 89 THR A C 1
ATOM 678 O O . THR A 1 89 ? -9.024 -5.550 7.683 1.00 97.00 89 THR A O 1
ATOM 681 N N . SER A 1 90 ? -8.944 -6.291 9.799 1.00 97.00 90 SER A N 1
ATOM 682 C CA . SER A 1 90 ? -7.631 -6.928 9.699 1.00 97.00 90 SER A CA 1
ATOM 683 C C . SER A 1 90 ? -7.581 -8.048 8.654 1.00 97.00 90 SER A C 1
ATOM 685 O O . SER A 1 90 ? -6.654 -8.110 7.840 1.00 97.00 90 SER A O 1
ATOM 687 N N . VAL A 1 91 ? -8.624 -8.881 8.596 1.00 97.50 91 VAL A N 1
ATOM 688 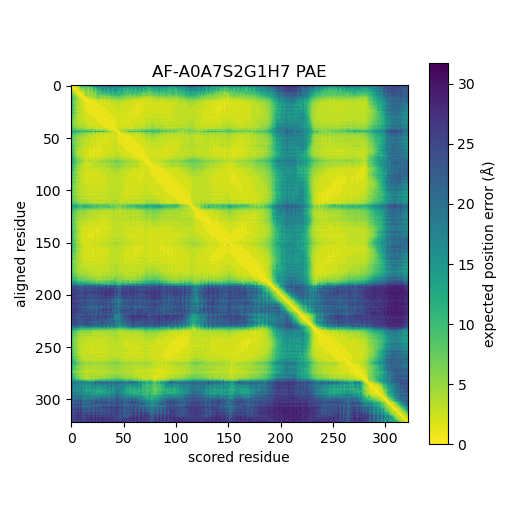C CA . VAL A 1 91 ? -8.764 -9.906 7.553 1.00 97.50 91 VAL A CA 1
ATOM 689 C C . VAL A 1 91 ? -8.849 -9.259 6.173 1.00 97.50 91 VAL A C 1
ATOM 691 O O . VAL A 1 91 ? -8.178 -9.716 5.250 1.00 97.50 91 VAL A O 1
ATOM 694 N N . VAL A 1 92 ? -9.637 -8.188 6.009 1.00 96.81 92 VAL A N 1
ATOM 695 C CA . VAL A 1 92 ? -9.751 -7.517 4.704 1.00 96.81 92 VAL A CA 1
ATOM 696 C C . VAL A 1 92 ? -8.422 -6.881 4.293 1.00 96.81 92 VAL A C 1
ATOM 698 O O . VAL A 1 92 ? -8.017 -7.080 3.155 1.00 96.81 92 VAL A O 1
ATOM 701 N N . CYS A 1 93 ? -7.698 -6.223 5.203 1.00 96.75 93 CYS A N 1
ATOM 702 C CA . CYS A 1 93 ? -6.353 -5.698 4.930 1.00 96.75 93 CYS A CA 1
ATOM 703 C C . CYS A 1 93 ? -5.359 -6.806 4.526 1.00 96.75 93 CYS A C 1
ATOM 705 O O . CYS A 1 93 ? -4.505 -6.614 3.664 1.00 96.75 93 CYS A O 1
ATOM 707 N N . SER A 1 94 ? -5.473 -7.998 5.116 1.00 97.31 94 SER A N 1
ATOM 708 C CA . SER A 1 94 ? -4.631 -9.143 4.738 1.00 97.31 94 SER A CA 1
ATOM 709 C C . SER A 1 94 ? -4.994 -9.682 3.349 1.00 97.31 94 SER A C 1
ATOM 711 O O . SER A 1 94 ? -4.117 -10.040 2.563 1.00 97.31 94 SER A O 1
ATOM 713 N N . LEU A 1 95 ? -6.287 -9.703 3.011 1.00 96.56 95 LEU A N 1
ATOM 714 C CA . LEU A 1 95 ? -6.761 -10.074 1.677 1.00 96.56 95 LEU A CA 1
ATOM 715 C C . LEU A 1 95 ? -6.354 -9.043 0.615 1.00 96.56 95 LEU A C 1
ATOM 717 O O . LEU A 1 95 ? -5.999 -9.446 -0.491 1.00 96.56 95 LEU A O 1
ATOM 721 N N . THR A 1 96 ? -6.355 -7.742 0.930 1.00 95.62 96 THR A N 1
ATOM 722 C CA . THR A 1 96 ? -5.871 -6.705 0.003 1.00 95.62 96 THR A CA 1
ATOM 723 C C . THR A 1 96 ? -4.370 -6.832 -0.239 1.00 95.62 96 THR A C 1
ATOM 725 O O . THR A 1 96 ? -3.959 -6.740 -1.392 1.00 95.62 96 THR A O 1
ATOM 728 N N . MET A 1 97 ? -3.565 -7.148 0.788 1.00 96.12 97 MET A N 1
ATOM 729 C CA . MET A 1 97 ? -2.141 -7.488 0.616 1.00 96.12 97 MET A CA 1
ATOM 730 C C . MET A 1 97 ? -1.940 -8.661 -0.347 1.00 96.12 97 MET A C 1
ATOM 732 O O . MET A 1 97 ? -1.143 -8.565 -1.278 1.00 96.12 97 MET A O 1
ATOM 736 N N . LEU A 1 98 ? -2.677 -9.761 -0.157 1.00 97.38 98 LEU A N 1
ATOM 737 C CA . LEU A 1 98 ? -2.582 -10.928 -1.039 1.00 97.38 98 LEU A CA 1
ATOM 738 C C . LEU A 1 98 ? -2.992 -10.606 -2.478 1.00 97.38 98 LEU A C 1
ATOM 740 O O . LEU A 1 98 ? -2.324 -11.036 -3.422 1.00 97.38 98 LEU A O 1
ATOM 744 N N . ALA A 1 99 ? -4.081 -9.853 -2.647 1.00 95.31 99 ALA A N 1
ATOM 745 C CA . ALA A 1 99 ? -4.578 -9.452 -3.956 1.00 95.31 99 ALA A CA 1
ATOM 746 C C . ALA A 1 99 ? -3.569 -8.554 -4.683 1.00 95.31 99 ALA A C 1
ATOM 748 O O . ALA A 1 99 ? -3.205 -8.861 -5.818 1.00 95.31 99 ALA A O 1
ATOM 749 N N . LEU A 1 100 ? -3.065 -7.507 -4.018 1.00 94.19 100 LEU A N 1
ATOM 750 C CA . LEU A 1 100 ? -2.065 -6.601 -4.585 1.00 94.19 100 LEU A CA 1
ATOM 751 C C . LEU A 1 100 ? -0.790 -7.365 -4.962 1.00 94.19 100 LEU A C 1
ATOM 753 O O . LEU A 1 100 ? -0.301 -7.225 -6.077 1.00 94.19 100 LEU A O 1
ATOM 757 N N . ALA A 1 101 ? -0.299 -8.240 -4.082 1.00 96.56 101 ALA A N 1
ATOM 758 C CA . ALA A 1 101 ? 0.918 -9.008 -4.324 1.00 96.56 101 ALA A CA 1
ATOM 759 C C . ALA A 1 101 ? 0.781 -9.922 -5.545 1.00 96.56 101 ALA A C 1
ATOM 761 O O . ALA A 1 101 ? 1.668 -9.981 -6.391 1.00 96.56 101 ALA A O 1
ATOM 762 N N . THR A 1 102 ? -0.355 -10.613 -5.653 1.00 96.44 102 THR A N 1
ATOM 763 C CA . THR A 1 102 ? -0.636 -11.506 -6.782 1.00 96.44 102 THR A CA 1
ATOM 764 C C . THR A 1 102 ? -0.691 -10.726 -8.092 1.00 96.44 102 THR A C 1
ATOM 766 O O . THR A 1 102 ? -0.101 -11.148 -9.083 1.00 96.44 102 THR A O 1
ATOM 769 N N . VAL A 1 103 ? -1.374 -9.579 -8.092 1.00 93.88 103 VAL A N 1
ATOM 770 C CA . VAL A 1 103 ? -1.491 -8.711 -9.266 1.00 93.88 103 VAL A CA 1
ATOM 771 C C . VAL A 1 103 ? -0.115 -8.209 -9.705 1.00 93.88 103 VAL A C 1
ATOM 773 O O . VAL A 1 103 ? 0.236 -8.389 -10.867 1.00 93.88 103 VAL A O 1
ATOM 776 N N . LEU A 1 104 ? 0.693 -7.678 -8.783 1.00 93.69 104 LEU A N 1
ATOM 777 C CA . LEU A 1 104 ? 2.043 -7.189 -9.082 1.00 93.69 104 LEU A CA 1
ATOM 778 C C . LEU A 1 104 ? 2.956 -8.288 -9.640 1.00 93.69 104 LEU A C 1
ATOM 780 O O . LEU A 1 104 ? 3.645 -8.058 -10.626 1.00 93.69 104 LEU A O 1
ATOM 784 N N . ILE A 1 105 ? 2.923 -9.500 -9.073 1.00 95.94 105 ILE A N 1
ATOM 785 C CA . ILE A 1 105 ? 3.710 -10.635 -9.587 1.00 95.94 105 ILE A CA 1
ATOM 786 C C . ILE A 1 105 ? 3.285 -10.995 -11.016 1.00 95.94 105 ILE A C 1
ATOM 788 O O . ILE A 1 105 ? 4.139 -11.238 -11.865 1.00 95.94 105 ILE A O 1
ATOM 792 N N . VAL A 1 106 ? 1.978 -11.043 -11.296 1.00 94.75 106 VAL A N 1
ATOM 793 C CA . VAL A 1 106 ? 1.470 -11.377 -12.636 1.00 94.75 106 VAL A CA 1
ATOM 794 C C . VAL A 1 106 ? 1.875 -10.317 -13.660 1.00 94.75 106 VAL A C 1
ATOM 796 O O . VAL A 1 106 ? 2.318 -10.688 -14.747 1.00 94.75 106 VAL A O 1
ATOM 799 N N . PHE A 1 107 ? 1.755 -9.030 -13.318 1.00 92.12 107 PHE A N 1
ATOM 800 C CA . PHE A 1 107 ? 2.194 -7.932 -14.185 1.00 92.12 107 PHE A CA 1
ATOM 801 C C . PHE A 1 107 ? 3.701 -7.988 -14.442 1.00 92.12 107 PHE A C 1
ATOM 803 O O . PHE A 1 107 ? 4.109 -8.028 -15.600 1.00 92.12 107 PHE A O 1
ATOM 810 N N . ALA A 1 108 ? 4.506 -8.158 -13.395 1.00 93.00 108 ALA A N 1
ATOM 811 C CA . ALA A 1 108 ? 5.954 -8.202 -13.537 1.00 93.00 108 ALA A CA 1
ATOM 812 C C . ALA A 1 108 ? 6.446 -9.393 -14.378 1.00 93.00 108 ALA A C 1
ATOM 814 O O . ALA A 1 108 ? 7.327 -9.263 -15.227 1.00 93.00 108 ALA A O 1
ATOM 815 N N . ILE A 1 109 ? 5.835 -10.574 -14.216 1.00 95.00 109 ILE A N 1
ATOM 816 C CA . ILE A 1 109 ? 6.123 -11.737 -15.075 1.00 95.00 109 ILE A CA 1
ATOM 817 C C . ILE A 1 109 ? 5.711 -11.459 -16.525 1.00 95.00 109 ILE A C 1
ATOM 819 O O . ILE A 1 109 ? 6.419 -11.849 -17.459 1.00 95.00 109 ILE A O 1
ATOM 823 N N . TYR A 1 110 ? 4.558 -10.817 -16.727 1.00 92.31 110 TYR A N 1
ATOM 824 C CA . TYR A 1 110 ? 4.081 -10.470 -18.058 1.00 92.31 110 TYR A CA 1
ATOM 825 C C . TYR A 1 110 ? 5.047 -9.502 -18.755 1.00 92.31 110 TYR A C 1
ATOM 827 O O . TYR A 1 110 ? 5.437 -9.763 -19.892 1.00 92.31 110 TYR A O 1
ATOM 835 N N . GLU A 1 111 ? 5.511 -8.457 -18.081 1.00 89.44 111 GLU A N 1
ATOM 836 C CA . GLU A 1 111 ? 6.465 -7.486 -18.634 1.00 89.44 111 GLU A CA 1
AT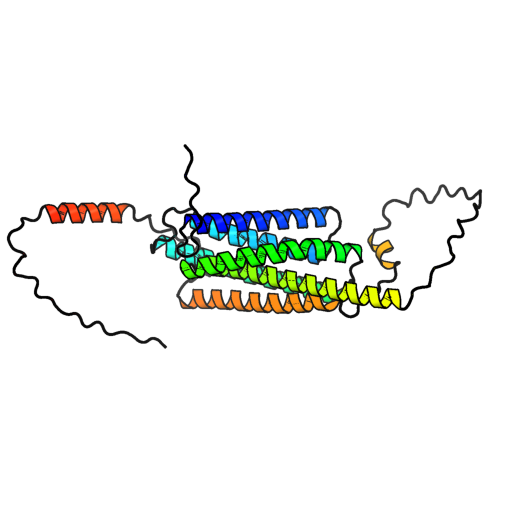OM 837 C C . GLU A 1 111 ? 7.829 -8.092 -18.918 1.00 89.44 111 GLU A C 1
ATOM 839 O O . GLU A 1 111 ? 8.351 -7.944 -20.030 1.00 89.44 111 GLU A O 1
ATOM 844 N N . LEU A 1 112 ? 8.331 -8.903 -17.984 1.00 92.19 112 LEU A N 1
ATOM 845 C CA . LEU A 1 112 ? 9.552 -9.673 -18.182 1.00 92.19 112 LEU A CA 1
ATOM 846 C C . LEU A 1 112 ? 9.454 -10.573 -19.427 1.00 92.19 112 LEU A C 1
ATOM 848 O O . LEU A 1 112 ? 10.436 -10.764 -20.140 1.00 92.19 112 LEU A O 1
ATOM 852 N N . SER A 1 113 ? 8.262 -11.099 -19.739 1.00 93.50 113 SER A N 1
ATOM 853 C CA . SER A 1 113 ? 8.050 -11.918 -20.938 1.00 93.50 113 SER A CA 1
ATOM 854 C C . SER A 1 113 ? 8.040 -11.108 -22.240 1.00 93.50 113 SER A C 1
ATOM 856 O O . SER A 1 113 ? 8.490 -11.606 -23.276 1.00 93.50 113 SER A O 1
ATOM 858 N N . GLN A 1 114 ? 7.569 -9.858 -22.209 1.00 87.62 114 GLN A N 1
ATOM 859 C CA . GLN A 1 114 ? 7.407 -9.032 -23.409 1.00 87.62 114 GLN A CA 1
ATOM 860 C C . GLN A 1 114 ? 8.710 -8.361 -23.867 1.00 87.62 114 GLN A C 1
ATOM 862 O O . GLN A 1 114 ? 8.775 -7.919 -25.016 1.00 87.62 114 GLN A O 1
ATOM 867 N N . HIS A 1 115 ? 9.746 -8.304 -23.017 1.00 84.56 115 HIS A N 1
ATOM 868 C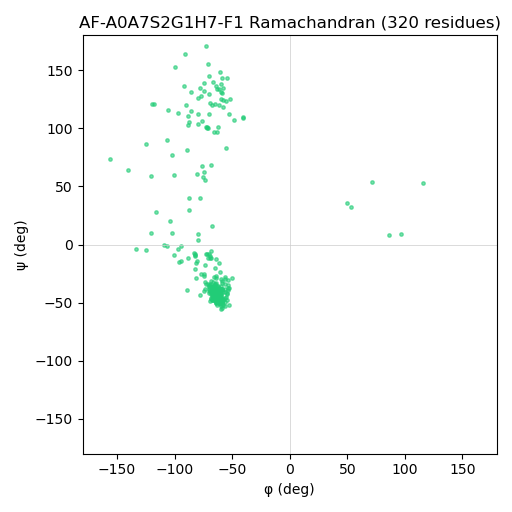 CA . HIS A 1 115 ? 11.026 -7.638 -23.316 1.00 84.56 115 HIS A CA 1
ATOM 869 C C . HIS A 1 115 ? 10.819 -6.209 -23.861 1.00 84.56 115 HIS A C 1
ATOM 871 O O . HIS A 1 115 ? 11.501 -5.765 -24.794 1.00 84.56 115 HIS A O 1
ATOM 877 N N . VAL A 1 116 ? 9.802 -5.514 -23.343 1.00 76.44 116 VAL A N 1
ATOM 878 C CA . VAL A 1 116 ? 9.496 -4.139 -23.740 1.00 76.44 116 VAL A CA 1
ATOM 879 C C . VAL A 1 116 ? 10.482 -3.232 -23.031 1.00 76.44 116 VAL A C 1
ATOM 881 O O . VAL A 1 116 ? 10.785 -3.417 -21.860 1.00 76.44 116 VAL A O 1
ATOM 884 N N . VAL A 1 117 ? 11.033 -2.292 -23.788 1.00 77.88 117 VAL A N 1
ATOM 885 C CA . VAL A 1 117 ? 12.010 -1.340 -23.286 1.00 77.88 117 VAL A CA 1
ATOM 886 C C . VAL A 1 117 ? 11.406 0.036 -23.436 1.00 77.88 117 VAL A C 1
ATOM 888 O O . VAL A 1 117 ? 11.066 0.440 -24.554 1.00 77.88 117 VAL A O 1
ATOM 891 N N . ASP A 1 118 ? 11.275 0.727 -22.315 1.00 81.69 118 ASP A N 1
ATOM 892 C CA . ASP A 1 118 ? 10.690 2.052 -22.275 1.00 81.69 118 ASP A CA 1
ATOM 893 C C . ASP A 1 118 ? 11.599 3.100 -22.920 1.00 81.69 118 ASP A C 1
ATOM 895 O O . ASP A 1 118 ? 12.838 3.049 -22.892 1.00 81.69 118 ASP A O 1
ATOM 899 N N . GLY A 1 119 ? 10.962 4.070 -23.566 1.00 84.25 119 GLY A N 1
ATOM 900 C CA . GLY A 1 119 ? 11.667 5.189 -24.159 1.00 84.25 119 GLY A CA 1
ATOM 901 C C . GLY A 1 119 ? 12.194 6.174 -23.101 1.00 84.25 119 GLY A C 1
ATOM 902 O O . GLY A 1 119 ? 11.870 6.100 -21.917 1.00 84.25 119 GLY A O 1
ATOM 903 N N . PRO A 1 120 ? 13.023 7.155 -23.516 1.00 83.44 120 PRO A N 1
ATOM 904 C CA . PRO A 1 120 ? 13.544 8.200 -22.622 1.00 83.44 120 PRO A CA 1
ATOM 905 C C . PRO A 1 120 ? 12.460 8.957 -21.860 1.00 83.44 120 PRO A C 1
ATOM 907 O O . PRO A 1 120 ? 12.657 9.399 -20.727 1.00 83.44 120 PRO A O 1
ATOM 910 N N . ARG A 1 121 ? 11.351 9.221 -22.554 1.00 86.12 121 ARG A N 1
ATOM 911 C CA . ARG A 1 121 ? 10.295 10.090 -22.054 1.00 86.12 121 ARG A CA 1
ATOM 912 C C . ARG A 1 121 ? 9.507 9.367 -20.973 1.00 86.12 121 ARG A C 1
ATOM 914 O O . ARG A 1 121 ? 9.181 9.974 -19.961 1.00 86.12 121 ARG A O 1
ATOM 921 N N . GLU A 1 122 ? 9.263 8.087 -21.200 1.00 85.38 122 GLU A N 1
ATOM 922 C CA . GLU A 1 122 ? 8.639 7.138 -20.295 1.00 85.38 122 GLU A CA 1
ATOM 923 C C . GLU A 1 122 ? 9.469 7.022 -19.008 1.00 85.38 122 GLU A C 1
ATOM 925 O O . GLU A 1 122 ? 8.951 7.377 -17.951 1.00 85.38 122 GLU A O 1
ATOM 930 N N . LEU A 1 123 ? 10.781 6.749 -19.106 1.00 85.31 123 LEU A N 1
ATOM 931 C CA . LEU A 1 123 ? 11.691 6.744 -17.944 1.00 85.31 123 LEU A CA 1
ATOM 932 C C . LEU A 1 123 ? 11.649 8.060 -17.151 1.00 85.31 123 LEU A C 1
ATOM 934 O O . LEU A 1 123 ? 11.663 8.072 -15.922 1.00 85.31 123 LEU A O 1
ATOM 938 N N . THR A 1 124 ? 11.612 9.200 -17.847 1.00 87.56 124 THR A N 1
ATOM 939 C CA . THR A 1 124 ? 11.568 10.510 -17.176 1.00 87.56 124 THR A CA 1
ATOM 940 C C . THR A 1 124 ? 10.264 10.686 -16.396 1.00 87.56 124 THR A C 1
ATOM 942 O O . THR A 1 124 ? 10.279 11.205 -15.281 1.00 87.56 124 THR A O 1
ATOM 945 N N . ILE A 1 125 ? 9.133 10.258 -16.965 1.00 86.56 125 ILE A N 1
ATOM 946 C CA . ILE A 1 125 ? 7.825 10.303 -16.299 1.00 86.56 125 ILE A CA 1
ATOM 947 C C . ILE A 1 125 ? 7.822 9.375 -15.080 1.00 86.56 125 ILE A C 1
ATOM 949 O O . ILE A 1 125 ? 7.344 9.776 -14.020 1.00 86.56 125 ILE A O 1
ATOM 953 N N . GLU A 1 126 ? 8.405 8.184 -15.200 1.00 87.19 126 GLU A N 1
ATOM 954 C CA . GLU A 1 126 ? 8.524 7.223 -14.101 1.00 87.19 126 GLU A CA 1
ATOM 955 C C . GLU A 1 126 ? 9.328 7.786 -12.936 1.00 87.19 126 GLU A C 1
ATOM 957 O O . GLU A 1 126 ? 8.861 7.745 -11.799 1.00 87.19 126 GLU A O 1
ATOM 962 N N . VAL A 1 127 ? 10.484 8.404 -13.195 1.00 90.12 127 VAL A N 1
ATOM 963 C CA . VAL A 1 127 ? 11.284 9.069 -12.153 1.00 90.12 127 VAL A CA 1
ATOM 964 C C . VAL A 1 127 ? 10.496 10.211 -11.500 1.00 90.12 127 VAL A C 1
ATOM 966 O O . VAL A 1 127 ? 10.467 10.332 -10.275 1.00 90.12 127 VAL A O 1
ATOM 969 N N . MET A 1 128 ? 9.811 11.036 -12.297 1.00 90.12 128 MET A N 1
ATOM 970 C CA . MET A 1 128 ? 9.041 12.178 -11.787 1.00 90.12 128 MET A CA 1
ATOM 971 C C . MET A 1 128 ? 7.839 11.763 -10.929 1.00 90.12 128 MET A C 1
ATOM 973 O O . MET A 1 128 ? 7.443 12.524 -10.046 1.00 90.12 128 MET A O 1
ATOM 977 N N . LEU A 1 129 ? 7.259 10.582 -11.165 1.00 87.69 129 LEU A N 1
ATOM 978 C CA . LEU A 1 129 ? 6.141 10.049 -10.380 1.00 87.69 129 LEU A CA 1
ATOM 979 C C . LEU A 1 129 ? 6.602 9.215 -9.175 1.00 87.69 129 LEU A C 1
ATOM 981 O O . LEU A 1 129 ? 6.0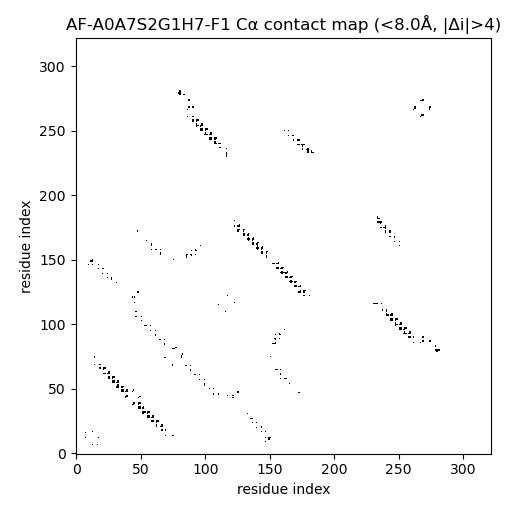11 9.330 -8.099 1.00 87.69 129 LEU A O 1
ATOM 985 N N . SER A 1 130 ? 7.655 8.411 -9.325 1.00 90.44 130 SER A N 1
ATOM 986 C CA . SER A 1 130 ? 8.171 7.502 -8.285 1.00 90.44 130 SER A CA 1
ATOM 987 C C . SER A 1 130 ? 8.840 8.239 -7.123 1.00 90.44 130 SER A C 1
ATOM 989 O O . SER A 1 130 ? 8.621 7.895 -5.964 1.00 90.44 130 SER A O 1
ATOM 991 N N . VAL A 1 131 ? 9.610 9.303 -7.380 1.00 94.00 131 VAL A N 1
ATOM 992 C CA . VAL A 1 131 ? 10.276 10.071 -6.309 1.00 94.00 131 VAL A CA 1
ATOM 993 C C . VAL A 1 131 ? 9.281 10.668 -5.298 1.00 94.00 131 VAL A C 1
ATOM 995 O O . VAL A 1 131 ? 9.430 10.417 -4.100 1.00 94.00 131 VAL A O 1
ATOM 998 N N . PRO A 1 132 ? 8.266 11.459 -5.706 1.00 94.38 132 PRO A N 1
ATOM 999 C CA . PRO A 1 132 ? 7.338 12.043 -4.744 1.00 94.38 132 PRO A CA 1
ATOM 1000 C C . PRO A 1 132 ? 6.429 10.996 -4.091 1.00 94.38 132 PRO A C 1
ATOM 1002 O O . PRO A 1 132 ? 6.116 11.141 -2.909 1.00 94.38 132 PRO A O 1
ATOM 1005 N N . SER A 1 133 ? 6.015 9.956 -4.823 1.00 93.44 133 SER A N 1
ATOM 1006 C CA . SER A 1 133 ? 5.141 8.906 -4.280 1.00 93.44 133 SER A CA 1
ATOM 1007 C C . SER A 1 133 ? 5.862 8.036 -3.255 1.00 93.44 133 SER A C 1
ATOM 1009 O O . SER A 1 133 ? 5.361 7.905 -2.139 1.00 93.44 133 SER A O 1
ATOM 1011 N N . SER A 1 134 ? 7.067 7.539 -3.557 1.00 94.88 134 SER A N 1
ATOM 1012 C CA . SER A 1 134 ? 7.873 6.766 -2.600 1.00 94.88 134 SER A CA 1
ATOM 1013 C C . SER A 1 134 ? 8.123 7.529 -1.302 1.00 94.88 134 SER A C 1
ATOM 1015 O O . SER A 1 134 ? 7.925 6.980 -0.219 1.00 94.88 134 SER A O 1
ATOM 1017 N N . LEU A 1 135 ? 8.500 8.811 -1.382 1.00 96.56 135 LEU A N 1
ATOM 1018 C CA . LEU A 1 135 ? 8.739 9.627 -0.194 1.00 96.56 135 LEU A CA 1
ATOM 1019 C C . LEU A 1 135 ? 7.457 9.824 0.624 1.00 96.56 135 LEU A C 1
ATOM 1021 O O . LEU A 1 135 ? 7.484 9.697 1.849 1.00 96.56 135 LEU A O 1
ATOM 1025 N N . ALA A 1 136 ? 6.340 10.125 -0.042 1.00 95.62 136 ALA A N 1
ATOM 1026 C CA . ALA A 1 136 ? 5.061 10.339 0.622 1.00 95.62 136 ALA A CA 1
ATOM 1027 C C . ALA A 1 136 ? 4.564 9.061 1.316 1.00 95.62 136 ALA A C 1
ATOM 1029 O O . ALA A 1 136 ? 4.268 9.104 2.512 1.00 95.62 136 ALA A O 1
ATOM 1030 N N . TYR A 1 137 ? 4.544 7.925 0.613 1.00 95.50 137 TYR A N 1
ATOM 1031 C CA . TYR A 1 137 ? 4.122 6.642 1.175 1.00 95.50 137 TYR A CA 1
ATOM 1032 C C . TYR A 1 137 ? 5.051 6.158 2.288 1.00 95.50 137 TYR A C 1
ATOM 1034 O O . TYR A 1 137 ? 4.569 5.665 3.306 1.00 95.50 137 TYR A O 1
ATOM 1042 N N . LEU A 1 138 ? 6.367 6.364 2.165 1.00 96.88 138 LEU A N 1
ATOM 1043 C CA . LEU A 1 138 ? 7.313 5.991 3.215 1.00 96.88 138 LEU A CA 1
ATOM 1044 C C . LEU A 1 138 ? 7.085 6.813 4.488 1.00 96.88 138 LEU A C 1
ATOM 1046 O O . LEU A 1 138 ? 7.010 6.253 5.578 1.00 96.88 138 LEU A O 1
ATOM 1050 N N . VAL A 1 139 ? 6.957 8.138 4.370 1.00 97.19 139 VAL A N 1
ATOM 1051 C CA . VAL A 1 139 ? 6.737 9.022 5.527 1.00 97.19 139 VAL A CA 1
ATOM 1052 C C . VAL A 1 139 ? 5.400 8.708 6.195 1.00 97.19 139 VAL A C 1
ATOM 1054 O O . VAL A 1 139 ? 5.351 8.520 7.411 1.00 97.19 139 VAL A O 1
ATOM 1057 N N . VAL A 1 140 ? 4.323 8.619 5.411 1.00 96.31 140 VAL A N 1
ATOM 1058 C CA . VAL A 1 140 ? 2.978 8.323 5.918 1.00 96.31 140 VAL A CA 1
ATOM 1059 C C . VAL A 1 140 ? 2.929 6.931 6.546 1.00 96.31 140 VAL A C 1
ATOM 1061 O O . VAL A 1 140 ? 2.497 6.807 7.693 1.00 96.31 140 VAL A O 1
ATOM 1064 N N . GLY A 1 141 ? 3.449 5.913 5.858 1.00 97.06 141 GLY A N 1
ATOM 1065 C CA . GLY A 1 141 ? 3.486 4.536 6.340 1.00 97.06 141 GLY A CA 1
ATOM 1066 C C . GLY A 1 141 ? 4.306 4.387 7.622 1.00 97.06 141 GLY A C 1
ATOM 1067 O O . GLY A 1 141 ? 3.857 3.749 8.571 1.00 97.06 141 GLY A O 1
ATOM 1068 N N . MET A 1 142 ? 5.463 5.047 7.732 1.00 97.88 142 MET A N 1
ATOM 1069 C CA . MET A 1 142 ? 6.270 5.028 8.961 1.00 97.88 142 MET A CA 1
ATOM 1070 C C . MET A 1 142 ? 5.558 5.709 10.139 1.00 97.88 142 MET A C 1
ATOM 1072 O O . MET A 1 142 ? 5.576 5.181 11.256 1.00 97.88 142 MET A O 1
ATOM 1076 N N . LEU A 1 143 ? 4.889 6.844 9.902 1.00 96.75 143 LEU A N 1
ATOM 1077 C CA . LEU A 1 143 ? 4.088 7.521 10.927 1.00 96.75 143 LEU A CA 1
ATOM 1078 C C . LEU A 1 143 ? 2.891 6.664 11.362 1.00 96.75 143 LEU A C 1
ATOM 1080 O O . LEU A 1 143 ? 2.625 6.548 12.562 1.00 96.75 143 LEU A O 1
ATOM 1084 N N . GLN A 1 144 ? 2.189 6.033 10.414 1.00 96.75 144 GLN A N 1
ATOM 1085 C CA . GLN A 1 144 ? 1.078 5.126 10.711 1.00 96.75 144 GLN A CA 1
ATOM 1086 C C . GLN A 1 144 ? 1.572 3.914 11.494 1.00 96.75 144 GLN A C 1
ATOM 1088 O O . GLN A 1 144 ? 0.942 3.543 12.483 1.00 96.75 144 GLN A O 1
ATOM 1093 N N . LEU A 1 145 ? 2.722 3.344 11.123 1.00 97.38 145 LEU A N 1
ATOM 1094 C CA . LEU A 1 145 ? 3.315 2.207 11.816 1.00 97.38 145 LEU A CA 1
ATOM 1095 C C . LEU A 1 145 ? 3.642 2.573 13.265 1.00 97.38 145 LEU A C 1
ATOM 1097 O O . LEU A 1 145 ? 3.209 1.868 14.177 1.00 97.38 145 LEU A O 1
ATOM 1101 N N . GLN A 1 146 ? 4.340 3.691 13.496 1.00 97.06 146 GLN A N 1
ATOM 1102 C CA . GLN A 1 146 ? 4.636 4.185 14.845 1.00 97.06 146 GLN A CA 1
ATOM 1103 C C . GLN A 1 146 ? 3.352 4.334 15.670 1.00 97.06 146 GLN A C 1
ATOM 1105 O O . GLN A 1 146 ? 3.272 3.851 16.802 1.00 97.06 146 GLN A O 1
ATOM 1110 N N . MET A 1 147 ? 2.324 4.954 15.092 1.00 96.19 147 MET A N 1
ATOM 1111 C CA . MET A 1 147 ? 1.052 5.163 15.773 1.00 96.19 147 MET A CA 1
ATOM 1112 C C . MET A 1 147 ? 0.319 3.842 16.052 1.00 96.19 147 MET A C 1
ATOM 1114 O O . MET A 1 147 ? -0.261 3.665 17.123 1.00 96.19 147 MET A O 1
ATOM 1118 N N . ALA A 1 148 ? 0.405 2.879 15.137 1.00 96.31 148 ALA A N 1
ATOM 1119 C CA . ALA A 1 148 ? -0.176 1.552 15.279 1.00 96.31 148 ALA A CA 1
ATOM 1120 C C . ALA A 1 148 ? 0.512 0.708 16.357 1.00 96.31 148 ALA A C 1
ATOM 1122 O O . ALA A 1 148 ? -0.143 -0.104 17.013 1.00 96.31 148 ALA A O 1
ATOM 1123 N N . TRP A 1 149 ? 1.816 0.901 16.577 1.00 97.00 149 TRP A N 1
ATOM 1124 C CA . TRP A 1 149 ? 2.524 0.315 17.715 1.00 97.00 149 TRP A CA 1
ATOM 1125 C C . TRP A 1 149 ? 2.046 0.902 19.037 1.00 97.00 149 TRP A C 1
ATOM 1127 O O . TRP A 1 149 ? 1.729 0.135 19.944 1.00 97.00 149 TRP A O 1
ATOM 1137 N N . ILE A 1 150 ? 1.923 2.228 19.127 1.00 95.88 150 ILE A N 1
ATOM 1138 C CA . ILE A 1 150 ? 1.498 2.893 20.366 1.00 95.88 150 ILE A CA 1
ATOM 1139 C C . ILE A 1 150 ? 0.047 2.535 20.717 1.00 95.88 150 ILE A C 1
ATOM 1141 O O . ILE A 1 150 ? -0.249 2.205 21.862 1.00 95.88 150 ILE A O 1
ATOM 1145 N N . LEU A 1 151 ? -0.853 2.539 19.731 1.00 95.06 151 LEU A N 1
ATOM 1146 C CA . LEU A 1 151 ? -2.268 2.205 19.929 1.00 95.06 151 LEU A CA 1
ATOM 1147 C C . LEU A 1 151 ? -2.544 0.693 19.933 1.00 95.06 151 LEU A C 1
ATOM 1149 O O . LEU A 1 151 ? -3.662 0.278 20.225 1.00 95.06 151 LEU A O 1
ATOM 1153 N N . SER A 1 152 ? -1.546 -0.133 19.603 1.00 95.56 152 SER A N 1
ATOM 1154 C CA . SER A 1 152 ? -1.662 -1.595 19.490 1.00 95.56 152 SER A CA 1
ATOM 1155 C C . SER A 1 152 ? -2.795 -2.078 18.565 1.00 95.56 152 SER A C 1
ATOM 1157 O O . SER A 1 152 ? -3.364 -3.146 18.782 1.00 95.56 152 SER A O 1
ATOM 1159 N N . LEU A 1 153 ? -3.105 -1.322 17.505 1.00 95.69 153 LEU A N 1
ATOM 1160 C CA . LEU A 1 153 ? -4.170 -1.649 16.545 1.00 95.69 153 LEU A CA 1
ATOM 1161 C C . LEU A 1 153 ? -3.614 -2.492 15.397 1.00 95.69 153 LEU A C 1
ATOM 1163 O O . LEU A 1 153 ? -2.726 -2.040 14.671 1.00 95.69 153 LEU A O 1
ATOM 1167 N N . ARG A 1 154 ? -4.137 -3.706 15.203 1.00 96.25 154 ARG A N 1
ATOM 1168 C CA . ARG A 1 154 ? -3.611 -4.646 14.197 1.00 96.25 154 ARG A CA 1
ATOM 1169 C C . ARG A 1 154 ? -3.872 -4.152 12.774 1.00 96.25 154 ARG A C 1
ATOM 1171 O O . ARG A 1 154 ? -2.939 -4.125 11.976 1.00 96.25 154 ARG A O 1
ATOM 1178 N N . SER A 1 155 ? -5.085 -3.694 12.478 1.00 96.50 155 SER A N 1
ATOM 1179 C CA . SER A 1 155 ? -5.460 -3.215 11.146 1.00 96.50 155 SER A CA 1
ATOM 1180 C C . SER A 1 155 ? -4.634 -2.006 10.705 1.00 96.50 155 SER A C 1
ATOM 1182 O O . SER A 1 155 ? -4.258 -1.917 9.545 1.00 96.50 155 SER A O 1
ATOM 1184 N N . LEU A 1 156 ? -4.301 -1.097 11.631 1.00 96.94 156 LEU A N 1
ATOM 1185 C CA . LEU A 1 156 ? -3.469 0.069 11.322 1.00 96.94 156 LEU A CA 1
ATOM 1186 C C . LEU A 1 156 ? -2.010 -0.335 11.054 1.00 96.94 156 LEU A C 1
ATOM 1188 O O . LEU A 1 156 ? -1.370 0.254 10.193 1.00 96.94 156 LEU A O 1
ATOM 1192 N N . LYS A 1 157 ? -1.487 -1.367 11.742 1.00 97.62 157 LYS A N 1
ATOM 1193 C CA . LYS A 1 157 ? -0.153 -1.922 11.433 1.00 97.62 157 LYS A CA 1
ATOM 1194 C C . LYS A 1 157 ? -0.124 -2.507 10.024 1.00 97.62 157 LYS A C 1
ATOM 1196 O O . LYS A 1 157 ? 0.858 -2.333 9.320 1.00 97.62 157 LYS A O 1
ATOM 1201 N N . GLN A 1 158 ? -1.185 -3.209 9.634 1.00 97.06 158 GLN A N 1
ATOM 1202 C CA . GLN A 1 158 ? -1.302 -3.829 8.315 1.00 97.06 158 GLN A CA 1
ATOM 1203 C C . GLN A 1 158 ? -1.388 -2.793 7.195 1.00 97.06 158 GLN A C 1
ATOM 1205 O O . GLN A 1 158 ? -0.655 -2.920 6.224 1.00 97.06 158 GLN A O 1
ATOM 1210 N N . ASP A 1 159 ? -2.220 -1.764 7.361 1.00 96.88 159 ASP A N 1
ATOM 1211 C CA . ASP A 1 159 ? -2.318 -0.631 6.429 1.00 96.88 159 ASP A CA 1
ATOM 1212 C C . ASP A 1 159 ? -0.959 0.066 6.265 1.00 96.88 159 ASP A C 1
ATOM 1214 O O . ASP A 1 159 ? -0.451 0.189 5.158 1.00 96.88 159 ASP A O 1
ATOM 1218 N N . ALA A 1 160 ? -0.280 0.361 7.379 1.00 97.38 160 ALA A N 1
ATOM 1219 C CA . ALA A 1 160 ? 1.057 0.948 7.353 1.00 97.38 160 ALA A CA 1
ATOM 1220 C C . ALA A 1 160 ? 2.097 0.073 6.625 1.00 97.38 160 ALA A C 1
ATOM 1222 O O . ALA A 1 160 ? 2.967 0.590 5.926 1.00 97.38 160 ALA A O 1
ATOM 1223 N N . ILE A 1 161 ? 2.030 -1.254 6.790 1.00 97.19 161 ILE A N 1
ATOM 1224 C CA . ILE A 1 161 ? 2.915 -2.195 6.089 1.00 97.19 161 ILE A CA 1
ATOM 1225 C C . ILE A 1 161 ? 2.648 -2.171 4.579 1.00 97.19 161 ILE A C 1
ATOM 1227 O O . ILE A 1 161 ? 3.614 -2.203 3.821 1.00 97.19 161 ILE A O 1
ATOM 1231 N N . ILE A 1 162 ? 1.383 -2.088 4.145 1.00 95.75 162 ILE A N 1
ATOM 1232 C CA . ILE A 1 162 ? 1.025 -1.966 2.721 1.00 95.75 162 ILE A CA 1
ATOM 1233 C C . ILE A 1 162 ? 1.692 -0.724 2.128 1.00 95.75 162 ILE A C 1
ATOM 1235 O O . ILE A 1 162 ? 2.435 -0.854 1.156 1.00 95.75 162 ILE A O 1
ATOM 1239 N N . SER A 1 163 ? 1.523 0.446 2.752 1.00 96.19 163 SER A N 1
ATOM 1240 C CA . SER A 1 163 ? 2.102 1.690 2.231 1.00 96.19 163 SER A CA 1
ATOM 1241 C C . SER A 1 163 ? 3.640 1.681 2.254 1.00 96.19 163 SER A C 1
ATOM 1243 O O . SER A 1 163 ? 4.274 2.176 1.326 1.00 96.19 163 SER A O 1
ATOM 1245 N N . ILE A 1 164 ? 4.275 1.077 3.271 1.00 97.19 164 ILE A N 1
ATOM 1246 C CA . ILE A 1 164 ? 5.744 0.928 3.309 1.00 97.19 164 ILE A CA 1
ATOM 1247 C C . ILE A 1 164 ? 6.235 0.009 2.184 1.00 97.19 164 ILE A C 1
ATOM 1249 O O . ILE A 1 164 ? 7.227 0.328 1.533 1.00 97.19 164 ILE A O 1
ATOM 1253 N N . LEU A 1 165 ? 5.573 -1.126 1.946 1.00 96.00 165 LEU A N 1
ATOM 1254 C CA . LEU A 1 165 ? 5.959 -2.048 0.873 1.00 96.00 165 LEU A CA 1
ATOM 1255 C C . LEU A 1 165 ? 5.743 -1.424 -0.509 1.00 96.00 165 LEU A C 1
ATOM 1257 O O . LEU A 1 165 ? 6.598 -1.595 -1.375 1.00 96.00 165 LEU A O 1
ATOM 1261 N N . GLY A 1 166 ? 4.672 -0.649 -0.682 1.00 94.06 166 GLY A N 1
ATOM 1262 C CA . GLY A 1 166 ? 4.454 0.180 -1.865 1.00 94.06 166 GLY A CA 1
ATOM 1263 C C . GLY A 1 166 ? 5.585 1.186 -2.099 1.00 94.06 166 GLY A C 1
ATOM 1264 O O . GLY A 1 166 ? 6.207 1.218 -3.162 1.00 94.06 166 GLY A O 1
ATOM 1265 N N . ALA A 1 167 ? 5.996 1.903 -1.047 1.00 96.00 167 ALA A N 1
ATOM 1266 C CA . ALA A 1 167 ? 7.155 2.791 -1.116 1.00 96.00 167 ALA A CA 1
ATOM 1267 C C . ALA A 1 167 ? 8.452 2.053 -1.500 1.00 96.00 167 ALA A C 1
ATOM 1269 O O . ALA A 1 167 ? 9.250 2.588 -2.266 1.00 96.00 167 ALA A O 1
ATOM 1270 N N . VAL A 1 168 ? 8.668 0.829 -1.001 1.00 96.12 168 VAL A N 1
ATOM 1271 C CA . VAL A 1 168 ? 9.832 0.000 -1.365 1.00 96.12 168 VAL A CA 1
ATOM 1272 C C . VAL A 1 168 ? 9.795 -0.401 -2.841 1.00 96.12 168 VAL A C 1
ATOM 1274 O O . VAL A 1 168 ? 10.830 -0.306 -3.500 1.00 96.12 168 VAL A O 1
ATOM 1277 N N . ILE A 1 169 ? 8.630 -0.787 -3.375 1.00 94.12 169 ILE A N 1
ATOM 1278 C CA . ILE A 1 169 ? 8.455 -1.060 -4.812 1.00 94.12 169 ILE A CA 1
ATOM 1279 C C . ILE A 1 169 ? 8.794 0.196 -5.616 1.00 94.12 169 ILE A C 1
ATOM 1281 O O . ILE A 1 169 ? 9.636 0.140 -6.507 1.00 94.12 169 ILE A O 1
ATOM 1285 N N . SER A 1 170 ? 8.242 1.351 -5.236 1.00 93.62 170 SER A N 1
ATOM 1286 C CA . SER A 1 170 ? 8.520 2.618 -5.917 1.00 93.62 170 SER A CA 1
ATOM 1287 C C . SER A 1 170 ? 9.986 3.069 -5.819 1.00 93.62 170 SER A C 1
ATOM 1289 O O . SER A 1 170 ? 10.454 3.804 -6.688 1.00 93.62 170 SER A O 1
ATOM 1291 N N . ILE A 1 171 ? 10.724 2.684 -4.774 1.00 95.06 171 ILE A N 1
ATOM 1292 C CA . ILE A 1 171 ? 12.176 2.916 -4.698 1.00 95.06 171 ILE A CA 1
ATOM 1293 C C . ILE A 1 171 ? 12.914 1.956 -5.641 1.00 95.06 171 ILE A C 1
ATOM 1295 O O . ILE A 1 171 ? 13.885 2.361 -6.277 1.00 95.06 171 ILE A O 1
ATOM 1299 N N . GLY A 1 172 ? 12.460 0.704 -5.749 1.00 94.12 172 GLY A N 1
ATOM 1300 C CA . GLY A 1 172 ? 12.986 -0.279 -6.699 1.00 94.12 172 GLY A CA 1
ATOM 1301 C C . GLY A 1 172 ? 12.863 0.193 -8.150 1.00 94.12 172 GLY A C 1
ATOM 1302 O O . GLY A 1 172 ? 13.873 0.228 -8.857 1.00 94.12 172 GLY A O 1
ATOM 1303 N N . THR A 1 173 ? 11.673 0.657 -8.542 1.00 91.69 173 THR A N 1
ATOM 1304 C CA . THR A 1 173 ? 11.400 1.203 -9.885 1.00 91.69 173 THR A CA 1
ATOM 1305 C C . THR A 1 173 ? 12.267 2.432 -10.165 1.00 91.69 173 THR A C 1
ATOM 1307 O O . THR A 1 173 ? 12.902 2.538 -11.215 1.00 91.69 173 THR A O 1
ATOM 1310 N N . LEU A 1 174 ? 12.407 3.331 -9.183 1.00 92.69 174 LEU A N 1
ATOM 1311 C CA . LEU A 1 174 ? 13.283 4.500 -9.275 1.00 92.69 174 LEU A CA 1
ATOM 1312 C C . LEU A 1 174 ? 14.752 4.108 -9.495 1.00 92.69 174 LEU A C 1
ATOM 1314 O O . LEU A 1 174 ? 15.426 4.690 -10.345 1.00 92.69 174 LEU A O 1
ATOM 1318 N N . LEU A 1 175 ? 15.266 3.137 -8.735 1.00 94.31 175 LEU A N 1
ATOM 1319 C CA . LEU A 1 175 ? 16.643 2.665 -8.887 1.00 94.31 175 LEU A CA 1
ATOM 1320 C C . LEU A 1 175 ? 16.863 2.020 -10.259 1.00 94.31 175 LEU A C 1
ATOM 1322 O O . LEU A 1 175 ? 17.884 2.293 -10.890 1.00 94.31 175 LEU A O 1
ATOM 1326 N N . ALA A 1 176 ? 15.909 1.224 -10.744 1.00 91.94 176 ALA A N 1
ATOM 1327 C CA . ALA A 1 176 ? 15.966 0.635 -12.078 1.00 91.94 176 ALA A CA 1
ATOM 1328 C C . ALA A 1 176 ? 15.988 1.708 -13.175 1.00 91.94 176 ALA A C 1
ATOM 1330 O O . ALA A 1 176 ? 16.859 1.680 -14.050 1.00 91.94 176 ALA A O 1
ATOM 1331 N N . ALA A 1 177 ? 15.100 2.701 -13.088 1.00 90.31 177 ALA A N 1
ATOM 1332 C CA . ALA A 1 177 ? 15.049 3.817 -14.026 1.00 90.31 177 ALA A CA 1
ATOM 1333 C C . ALA A 1 177 ? 16.356 4.630 -14.022 1.00 90.31 177 ALA A C 1
ATOM 1335 O O . ALA A 1 177 ? 16.884 4.955 -15.085 1.00 90.31 177 ALA A O 1
ATOM 1336 N N . LEU A 1 178 ? 16.930 4.909 -12.845 1.00 91.44 178 LEU A N 1
ATOM 1337 C CA . LEU A 1 178 ? 18.207 5.622 -12.725 1.00 91.44 178 LEU A CA 1
ATOM 1338 C C . LEU A 1 178 ? 19.378 4.829 -13.317 1.00 91.44 178 LEU A C 1
ATOM 1340 O O . LEU A 1 178 ? 20.189 5.403 -14.041 1.00 91.44 178 LEU A O 1
ATOM 1344 N N . VAL A 1 179 ? 19.466 3.523 -13.047 1.00 92.94 179 VAL A N 1
ATOM 1345 C CA . VAL A 1 179 ? 20.523 2.661 -13.606 1.00 92.94 179 VAL A CA 1
ATOM 1346 C C . VAL A 1 179 ? 20.429 2.606 -15.131 1.00 92.94 179 VAL A C 1
ATOM 1348 O O . VAL A 1 179 ? 21.443 2.775 -15.806 1.00 92.94 179 VAL A O 1
ATOM 1351 N N . ASN A 1 180 ? 19.224 2.447 -15.683 1.00 89.62 180 ASN A N 1
ATOM 1352 C CA . ASN A 1 180 ? 19.009 2.440 -17.133 1.00 89.62 180 ASN A CA 1
ATOM 1353 C C . ASN A 1 180 ? 19.291 3.812 -17.774 1.00 89.62 180 ASN A C 1
ATOM 1355 O O . ASN A 1 180 ? 19.782 3.882 -18.902 1.00 89.62 180 ASN A O 1
ATOM 1359 N N . LEU A 1 181 ? 19.037 4.912 -17.054 1.00 87.50 181 LEU A N 1
ATOM 1360 C CA . LEU A 1 181 ? 19.385 6.257 -17.512 1.00 87.50 181 LEU A CA 1
ATOM 1361 C C . LEU A 1 181 ? 20.906 6.473 -17.558 1.00 87.50 181 LEU A C 1
ATOM 1363 O O . LEU A 1 181 ? 21.397 7.068 -18.515 1.00 87.50 181 LEU A O 1
ATOM 1367 N N . ILE A 1 182 ? 21.648 5.979 -16.561 1.00 90.19 182 ILE A N 1
ATOM 1368 C CA . ILE A 1 182 ? 23.119 6.059 -16.523 1.00 90.19 182 ILE A CA 1
ATOM 1369 C C . ILE A 1 182 ? 23.739 5.208 -17.640 1.00 90.19 182 ILE A C 1
ATOM 1371 O O . ILE A 1 182 ? 24.562 5.727 -18.390 1.00 90.19 182 ILE A O 1
ATOM 1375 N N . ASP A 1 183 ? 23.294 3.953 -17.799 1.00 88.50 183 ASP A N 1
ATOM 1376 C CA . ASP A 1 183 ? 23.745 3.030 -18.864 1.00 88.50 183 ASP A CA 1
ATOM 1377 C C . ASP A 1 183 ? 23.590 3.676 -20.248 1.00 88.50 183 ASP A C 1
ATOM 1379 O O . ASP A 1 183 ? 24.450 3.573 -21.120 1.00 88.50 183 ASP A O 1
ATOM 1383 N N . ARG A 1 184 ? 22.511 4.439 -20.440 1.00 82.75 184 ARG A N 1
ATOM 1384 C CA . ARG A 1 184 ? 22.288 5.175 -21.679 1.00 82.75 184 ARG A CA 1
ATOM 1385 C C . ARG A 1 184 ? 23.279 6.316 -21.904 1.00 82.75 184 ARG A C 1
ATOM 1387 O O . ARG A 1 184 ? 23.716 6.491 -23.040 1.00 82.75 184 ARG A O 1
ATOM 1394 N N . ILE A 1 185 ? 23.564 7.118 -20.877 1.00 85.88 185 ILE A N 1
ATOM 1395 C CA . ILE A 1 185 ? 24.486 8.260 -20.998 1.00 85.88 185 ILE A CA 1
ATOM 1396 C C . ILE A 1 185 ? 25.870 7.758 -21.423 1.00 85.88 185 ILE A C 1
ATOM 1398 O O . ILE A 1 185 ? 26.462 8.335 -22.329 1.00 85.88 185 ILE A O 1
ATOM 1402 N N . GLU A 1 186 ? 26.327 6.645 -20.846 1.00 86.44 186 GLU A N 1
ATOM 1403 C CA . GLU A 1 186 ? 27.607 6.013 -21.188 1.00 86.44 186 GLU A CA 1
ATOM 1404 C C . GLU A 1 186 ? 27.641 5.549 -22.657 1.00 86.44 186 GLU A C 1
ATOM 1406 O O . GLU A 1 186 ? 28.569 5.871 -23.398 1.00 86.44 186 GLU A O 1
ATOM 1411 N N . VAL A 1 187 ? 26.579 4.889 -23.135 1.00 81.94 187 VAL A N 1
ATOM 1412 C CA . VAL A 1 187 ? 26.504 4.431 -24.536 1.00 81.94 187 VAL A CA 1
ATOM 1413 C C . VAL A 1 187 ? 26.428 5.596 -25.531 1.00 81.94 187 VAL A C 1
ATOM 1415 O O . VAL A 1 187 ? 26.959 5.493 -26.637 1.00 81.94 187 VAL A O 1
ATOM 1418 N N . ASP A 1 188 ? 25.756 6.697 -25.188 1.00 79.56 188 ASP A N 1
ATOM 1419 C CA . ASP A 1 188 ? 25.679 7.864 -26.074 1.00 79.56 188 ASP A CA 1
ATOM 1420 C C . ASP A 1 188 ? 27.007 8.661 -26.095 1.00 79.56 188 ASP A C 1
ATOM 1422 O O . ASP A 1 188 ? 27.332 9.252 -27.129 1.00 79.56 188 ASP A O 1
ATOM 1426 N N . GLU A 1 189 ? 27.816 8.620 -25.025 1.00 79.88 189 GLU A N 1
ATOM 1427 C CA . GLU A 1 189 ? 29.178 9.188 -24.997 1.00 79.88 189 GLU A CA 1
ATOM 1428 C C . GLU A 1 189 ? 30.179 8.405 -25.856 1.00 79.88 189 GLU A C 1
ATOM 1430 O O . GLU A 1 189 ? 31.028 9.025 -26.499 1.00 79.88 189 GLU A O 1
ATOM 1435 N N . ASP A 1 190 ? 30.056 7.075 -25.926 1.00 76.88 190 ASP A N 1
ATOM 1436 C CA . ASP A 1 190 ? 30.923 6.214 -26.748 1.00 76.88 190 ASP A CA 1
ATOM 1437 C C . ASP A 1 190 ? 30.626 6.310 -28.255 1.00 76.88 190 ASP A C 1
ATOM 1439 O O . ASP A 1 190 ? 31.467 5.983 -29.100 1.00 76.88 190 ASP A O 1
ATOM 1443 N N . TYR A 1 191 ? 29.451 6.831 -28.617 1.00 68.69 191 TYR A N 1
ATOM 1444 C CA . TYR A 1 191 ? 29.068 7.126 -29.996 1.00 68.69 191 TYR A CA 1
ATOM 1445 C C . TYR A 1 191 ? 28.743 8.618 -30.183 1.00 68.69 191 TYR A C 1
ATOM 1447 O O . TYR A 1 191 ? 27.662 8.948 -30.684 1.00 68.69 191 TYR A O 1
ATOM 1455 N N . PRO A 1 192 ? 29.687 9.544 -29.904 1.00 55.12 192 PRO A N 1
ATOM 1456 C CA . PRO A 1 192 ? 29.416 10.982 -29.938 1.00 55.12 192 PRO A CA 1
ATOM 1457 C C . PRO A 1 192 ? 29.152 11.494 -31.366 1.00 55.12 192 PRO A C 1
ATOM 1459 O O . PRO A 1 192 ? 28.819 12.659 -31.575 1.00 55.12 192 PRO A O 1
ATOM 1462 N N . ALA A 1 193 ? 29.309 10.637 -32.381 1.00 49.78 193 ALA A N 1
ATOM 1463 C CA . ALA A 1 193 ? 29.230 11.022 -33.775 1.00 49.78 193 ALA A CA 1
ATOM 1464 C C . ALA A 1 193 ? 28.857 9.854 -34.711 1.00 49.78 193 ALA A C 1
ATOM 1466 O O . ALA A 1 193 ? 29.642 9.439 -35.557 1.00 49.78 193 ALA A O 1
ATOM 1467 N N . PHE A 1 194 ? 27.593 9.431 -34.696 1.00 45.91 194 PHE A N 1
ATOM 1468 C CA . PHE A 1 194 ? 26.855 9.520 -35.962 1.00 45.91 194 PHE A CA 1
ATOM 1469 C C . PHE A 1 194 ? 25.979 10.769 -35.890 1.00 45.91 194 PHE A C 1
ATOM 1471 O O . PHE A 1 194 ? 24.753 10.725 -35.967 1.00 45.91 194 PHE A O 1
ATOM 1478 N N . ALA A 1 195 ? 26.654 11.910 -35.720 1.00 49.78 195 ALA A N 1
ATOM 1479 C CA . ALA A 1 195 ? 26.202 13.196 -36.209 1.00 49.78 195 ALA A CA 1
ATOM 1480 C C . ALA A 1 195 ? 25.981 13.009 -37.709 1.00 49.78 195 ALA A C 1
ATOM 1482 O O . ALA A 1 195 ? 26.877 13.204 -38.524 1.00 49.78 195 ALA A O 1
ATOM 1483 N N . SER A 1 196 ? 24.812 12.479 -38.050 1.00 46.28 196 SER A N 1
ATOM 1484 C CA . SER A 1 196 ? 24.408 12.242 -39.414 1.00 46.28 196 SER A CA 1
ATOM 1485 C C . SER A 1 196 ? 24.468 13.612 -40.104 1.00 46.28 196 SER A C 1
ATOM 1487 O O . SER A 1 196 ? 23.738 14.518 -39.691 1.00 46.28 196 SER A O 1
ATOM 1489 N N . PRO A 1 197 ? 25.298 13.800 -41.142 1.00 47.88 197 PRO A N 1
ATOM 1490 C CA . PRO A 1 197 ? 25.344 15.037 -41.922 1.00 47.88 197 PRO A CA 1
ATOM 1491 C C . PRO A 1 197 ? 24.061 15.277 -42.743 1.00 47.88 197 PRO A C 1
ATOM 1493 O O . PRO A 1 197 ? 24.051 16.089 -43.661 1.00 47.88 197 PRO A O 1
ATOM 1496 N N . TRP A 1 198 ? 22.960 14.577 -42.445 1.00 50.12 198 TRP A N 1
ATOM 1497 C CA . TRP A 1 198 ? 21.722 14.575 -43.222 1.00 50.12 198 TRP A CA 1
ATOM 1498 C C . TRP A 1 198 ? 20.747 15.691 -42.839 1.00 50.12 198 TRP A C 1
ATOM 1500 O O . TRP A 1 198 ? 19.552 15.594 -43.100 1.00 50.12 198 TRP A O 1
ATOM 1510 N N . HIS A 1 199 ? 21.265 16.829 -42.378 1.00 48.34 199 HIS A N 1
ATOM 1511 C CA . HIS A 1 199 ? 20.700 18.107 -42.809 1.00 48.34 199 HIS A CA 1
ATOM 1512 C C . HIS A 1 199 ? 21.155 18.411 -44.247 1.00 48.34 199 HIS A C 1
ATOM 1514 O O . HIS A 1 199 ? 21.723 19.460 -44.531 1.00 48.34 199 HIS A O 1
ATOM 1520 N N . HIS A 1 200 ? 20.846 17.510 -45.180 1.00 49.69 200 HIS A N 1
ATOM 1521 C CA . HIS A 1 200 ? 20.446 17.969 -46.497 1.00 49.69 200 HIS A CA 1
ATOM 1522 C C . HIS A 1 200 ? 18.932 18.155 -46.416 1.00 49.69 200 HIS A C 1
ATOM 1524 O O . HIS A 1 200 ? 18.212 17.154 -46.403 1.00 49.69 200 HIS A O 1
ATOM 1530 N N . PRO A 1 201 ? 18.417 19.397 -46.302 1.00 47.25 201 PRO A N 1
ATOM 1531 C CA . PRO A 1 201 ? 17.011 19.627 -46.584 1.00 47.25 201 PRO A CA 1
ATOM 1532 C C . PRO A 1 201 ? 16.749 19.020 -47.955 1.00 47.25 201 PRO A C 1
ATOM 1534 O O . PRO A 1 201 ? 17.482 19.306 -48.904 1.00 47.25 201 PRO A O 1
ATOM 1537 N N . ALA A 1 202 ? 15.766 18.123 -48.011 1.00 51.81 202 ALA A N 1
ATOM 1538 C CA . ALA A 1 202 ? 15.274 17.539 -49.238 1.00 51.81 202 ALA A CA 1
ATOM 1539 C C . ALA A 1 202 ? 15.200 18.645 -50.291 1.00 51.81 202 ALA A C 1
ATOM 1541 O O . ALA A 1 202 ? 14.396 19.575 -50.179 1.00 51.81 202 ALA A O 1
ATOM 1542 N N . ALA A 1 203 ? 16.099 18.567 -51.272 1.00 50.00 203 ALA A N 1
ATOM 1543 C CA . ALA A 1 203 ? 15.953 19.302 -52.501 1.00 50.00 203 ALA A CA 1
ATOM 1544 C C . ALA A 1 203 ? 14.553 18.956 -53.004 1.00 50.00 203 ALA A C 1
ATOM 1546 O O . ALA A 1 203 ? 14.245 17.799 -53.289 1.00 50.00 203 ALA A O 1
ATOM 1547 N N . LEU A 1 204 ? 13.696 19.972 -52.973 1.00 52.03 204 LEU A N 1
ATOM 1548 C CA . LEU A 1 204 ? 12.359 19.987 -53.528 1.00 52.03 204 LEU A CA 1
ATOM 1549 C C . LEU A 1 204 ? 12.388 19.277 -54.883 1.00 52.03 204 LEU A C 1
ATOM 1551 O O . LEU A 1 204 ? 12.934 19.813 -55.843 1.00 52.03 204 LEU A O 1
ATOM 1555 N N . LEU A 1 205 ? 11.805 18.083 -54.960 1.00 51.81 205 LEU A N 1
ATOM 1556 C CA . LEU A 1 205 ? 11.315 17.545 -56.221 1.00 51.81 205 LEU A CA 1
ATOM 1557 C C . LEU A 1 205 ? 9.884 18.074 -56.380 1.00 51.81 205 LEU A C 1
ATOM 1559 O O . LEU A 1 205 ? 8.990 17.623 -55.659 1.00 51.81 205 LEU A O 1
ATOM 1563 N N . PRO A 1 206 ? 9.642 19.063 -57.259 1.00 53.44 206 PRO A N 1
ATOM 1564 C CA . PRO A 1 206 ? 8.298 19.514 -57.556 1.00 53.44 206 PRO A CA 1
ATOM 1565 C C . PRO A 1 206 ? 7.669 18.525 -58.544 1.00 53.44 206 PRO A C 1
ATOM 1567 O O . PRO A 1 206 ? 8.225 18.275 -59.609 1.00 53.44 206 PRO A O 1
ATOM 1570 N N . GLY A 1 207 ? 6.498 17.981 -58.208 1.00 58.38 207 GLY A N 1
ATOM 1571 C CA . GLY A 1 207 ? 5.642 17.310 -59.196 1.00 58.38 207 GLY A CA 1
ATOM 1572 C C . GLY A 1 207 ? 5.404 15.816 -58.988 1.00 58.38 207 GLY A C 1
ATOM 1573 O O . GLY A 1 207 ? 5.566 15.033 -59.915 1.00 58.38 207 GLY A O 1
ATOM 1574 N N . SER A 1 208 ? 4.952 15.418 -57.800 1.00 50.97 208 SER A N 1
ATOM 1575 C CA . SER A 1 208 ? 4.324 14.109 -57.590 1.00 50.97 208 SER A CA 1
ATOM 1576 C C . SER A 1 208 ? 2.940 14.320 -56.971 1.00 50.97 208 SER A C 1
ATOM 1578 O O . SER A 1 208 ? 2.784 14.320 -55.748 1.00 50.97 208 SER A O 1
ATOM 1580 N N . ASP A 1 209 ? 1.940 14.530 -57.829 1.00 57.53 209 ASP A N 1
ATOM 1581 C CA . ASP A 1 209 ? 0.511 14.598 -57.494 1.00 57.53 209 ASP A CA 1
ATOM 1582 C C . ASP A 1 209 ? -0.027 13.217 -57.057 1.00 57.53 209 ASP A C 1
ATOM 1584 O O . ASP A 1 209 ? -0.852 12.596 -57.725 1.00 57.53 209 ASP A O 1
ATOM 1588 N N . ASN A 1 210 ? 0.409 12.716 -55.899 1.00 51.84 210 ASN A N 1
ATOM 1589 C CA . ASN A 1 210 ? -0.170 11.517 -55.286 1.00 51.84 210 ASN A CA 1
ATOM 1590 C C . ASN A 1 210 ? -1.329 11.901 -54.360 1.00 51.84 210 ASN A C 1
ATOM 1592 O O . ASN A 1 210 ? -1.219 11.994 -53.137 1.00 51.84 210 ASN A O 1
ATOM 1596 N N . ARG A 1 211 ? -2.488 12.124 -54.984 1.00 55.91 211 ARG A N 1
ATOM 1597 C CA . ARG A 1 211 ? -3.778 12.355 -54.311 1.00 55.91 211 ARG A CA 1
ATOM 1598 C C . ARG A 1 211 ? -4.343 11.088 -53.644 1.00 55.91 211 ARG A C 1
ATOM 1600 O O . ARG A 1 211 ? -5.287 11.190 -52.866 1.00 55.91 211 ARG A O 1
ATOM 1607 N N . SER A 1 212 ? -3.771 9.917 -53.920 1.00 54.09 212 SER A N 1
ATOM 1608 C CA . SER A 1 212 ? -4.217 8.604 -53.432 1.00 54.09 212 SER A CA 1
ATOM 1609 C C . SER A 1 212 ? -3.741 8.249 -52.017 1.00 54.09 212 SER A C 1
ATOM 1611 O O . SER A 1 212 ? -4.410 7.467 -51.347 1.00 54.09 212 SER A O 1
ATOM 1613 N N . ASP A 1 213 ? -2.676 8.871 -51.500 1.00 51.31 213 ASP A N 1
ATOM 1614 C CA . ASP A 1 213 ? -2.148 8.545 -50.161 1.00 51.31 213 ASP A CA 1
ATOM 1615 C C . ASP A 1 213 ? -2.885 9.260 -49.012 1.00 51.31 213 ASP A C 1
ATOM 1617 O O . ASP A 1 213 ? -2.692 8.937 -47.840 1.00 51.31 213 ASP A O 1
ATOM 1621 N N . ARG A 1 214 ? -3.795 10.200 -49.314 1.00 54.38 214 ARG A N 1
ATOM 1622 C CA . ARG A 1 214 ? -4.576 10.918 -48.285 1.00 54.38 214 ARG A CA 1
ATOM 1623 C C . ARG A 1 214 ? -5.776 10.140 -47.742 1.00 54.38 214 ARG A C 1
ATOM 1625 O O . ARG A 1 214 ? -6.305 10.531 -46.707 1.00 54.38 214 ARG A O 1
ATOM 1632 N N . LEU A 1 215 ? -6.200 9.052 -48.390 1.00 55.09 215 LEU A N 1
ATOM 1633 C CA . LEU A 1 215 ? -7.372 8.270 -47.957 1.00 55.09 215 LEU A CA 1
ATOM 1634 C C . LEU A 1 215 ? -7.025 6.987 -47.185 1.00 55.09 215 LEU A C 1
ATOM 1636 O O . LEU A 1 215 ? -7.908 6.402 -46.569 1.00 55.09 215 LEU A O 1
ATOM 1640 N N . LEU A 1 216 ? -5.747 6.598 -47.130 1.00 52.41 216 LEU A N 1
ATOM 1641 C CA . LEU A 1 216 ? -5.240 5.505 -46.281 1.00 52.41 216 LEU A CA 1
ATOM 1642 C C . LEU A 1 216 ? -4.516 6.016 -45.016 1.00 52.41 216 LEU A C 1
ATOM 1644 O O . LEU A 1 216 ? -3.904 5.242 -44.285 1.00 52.41 216 LEU A O 1
ATOM 1648 N N . GLY A 1 217 ? -4.607 7.323 -44.735 1.00 49.66 217 GLY A N 1
ATOM 1649 C CA . GLY A 1 217 ? -4.014 7.983 -43.564 1.00 49.66 217 GLY A CA 1
ATOM 1650 C C . GLY A 1 217 ? -4.793 7.823 -42.251 1.00 49.66 217 GLY A C 1
ATOM 1651 O O . GLY A 1 217 ? -4.402 8.408 -41.245 1.00 49.66 217 GLY A O 1
ATOM 1652 N N . ALA A 1 218 ? -5.878 7.048 -42.231 1.00 52.75 218 ALA A N 1
ATOM 1653 C CA . ALA A 1 218 ? -6.639 6.755 -41.021 1.00 52.75 218 ALA A CA 1
ATOM 1654 C C . ALA A 1 218 ? -6.347 5.314 -40.577 1.00 52.75 218 ALA A C 1
ATOM 1656 O O . ALA A 1 218 ? -6.674 4.371 -41.288 1.00 52.75 218 ALA A O 1
ATOM 1657 N N . HIS A 1 219 ? -5.733 5.157 -39.403 1.00 53.81 219 HIS A N 1
ATOM 1658 C CA . HIS A 1 219 ? -5.348 3.880 -38.787 1.00 53.81 219 HIS A CA 1
ATOM 1659 C C . HIS A 1 219 ? -4.178 3.123 -39.435 1.00 53.81 219 HIS A C 1
ATOM 1661 O O . HIS A 1 219 ? -4.249 1.910 -39.621 1.00 53.81 219 HIS A O 1
ATOM 1667 N N . ARG A 1 220 ? -3.014 3.766 -39.618 1.00 48.59 220 ARG A N 1
ATOM 1668 C CA . ARG A 1 220 ? -1.801 3.008 -39.264 1.00 48.59 220 ARG A CA 1
ATOM 1669 C C . ARG A 1 220 ? -1.807 2.894 -37.744 1.00 48.59 220 ARG A C 1
ATOM 1671 O O . ARG A 1 220 ? -1.743 3.929 -37.080 1.00 48.59 220 ARG A O 1
ATOM 1678 N N . PRO A 1 221 ? -1.981 1.693 -37.176 1.00 56.78 221 PRO A N 1
ATOM 1679 C CA . PRO A 1 221 ? -1.994 1.573 -35.739 1.00 56.78 221 PRO A CA 1
ATOM 1680 C C . PRO A 1 221 ? -0.645 2.038 -35.194 1.00 56.78 221 PRO A C 1
ATOM 1682 O O . PRO A 1 221 ? 0.408 1.668 -35.709 1.00 56.78 221 PRO A O 1
ATOM 1685 N N . TRP A 1 222 ? -0.694 2.863 -34.156 1.00 53.44 222 TRP A N 1
ATOM 1686 C CA . TRP A 1 222 ? 0.466 3.433 -33.471 1.00 53.44 222 TRP A CA 1
ATOM 1687 C C . TRP A 1 222 ? 1.508 2.368 -33.076 1.00 53.44 222 TRP A C 1
ATOM 1689 O O . TRP A 1 222 ? 2.706 2.646 -33.125 1.00 53.44 222 TRP A O 1
ATOM 1699 N N . TRP A 1 223 ? 1.082 1.122 -32.822 1.00 54.03 223 TRP A N 1
ATOM 1700 C CA . TRP A 1 223 ? 1.990 0.000 -32.570 1.00 54.03 223 TRP A CA 1
ATOM 1701 C C . TRP A 1 223 ? 2.962 -0.277 -33.732 1.00 54.03 223 TRP A C 1
ATOM 1703 O O . TRP A 1 223 ? 4.108 -0.633 -33.482 1.00 54.03 223 TRP A O 1
ATOM 1713 N N . ALA A 1 224 ? 2.584 -0.030 -34.992 1.00 49.41 224 ALA A N 1
ATOM 1714 C CA . ALA A 1 224 ? 3.448 -0.271 -36.153 1.00 49.41 224 ALA A CA 1
ATOM 1715 C C . ALA A 1 224 ? 4.574 0.772 -36.319 1.00 49.41 224 ALA A C 1
ATOM 1717 O O . ALA A 1 224 ? 5.614 0.457 -36.894 1.00 49.41 224 ALA A O 1
ATOM 1718 N N . MET A 1 225 ? 4.411 1.999 -35.804 1.00 46.12 225 MET A N 1
ATOM 1719 C CA . MET A 1 225 ? 5.491 3.001 -35.779 1.00 46.12 225 MET A CA 1
ATOM 1720 C C . MET A 1 225 ? 6.463 2.781 -34.608 1.00 46.12 225 MET A C 1
ATOM 1722 O O . MET A 1 225 ? 7.656 3.038 -34.755 1.00 46.12 225 MET A O 1
ATOM 1726 N N . ALA A 1 226 ? 5.996 2.214 -33.492 1.00 50.62 226 ALA A N 1
ATOM 1727 C CA . ALA A 1 226 ? 6.825 1.888 -32.326 1.00 50.62 226 ALA A CA 1
ATOM 1728 C C . ALA A 1 226 ? 7.821 0.724 -32.551 1.00 50.62 226 ALA A C 1
ATOM 1730 O O . ALA A 1 226 ? 8.659 0.445 -31.694 1.00 50.62 226 ALA A O 1
ATOM 1731 N N . HIS A 1 227 ? 7.747 0.021 -33.687 1.00 47.91 227 HIS A N 1
ATOM 1732 C CA . HIS A 1 227 ? 8.676 -1.065 -34.028 1.00 47.91 227 HIS A CA 1
ATOM 1733 C C . HIS A 1 227 ? 9.868 -0.632 -34.899 1.00 47.91 227 HIS A C 1
ATOM 1735 O O . HIS A 1 227 ? 10.822 -1.396 -35.013 1.00 47.91 227 HIS A O 1
ATOM 1741 N N . ALA A 1 228 ? 9.844 0.562 -35.506 1.00 42.50 228 ALA A N 1
ATOM 1742 C CA . ALA A 1 228 ? 10.864 0.977 -36.480 1.00 42.50 228 ALA A CA 1
ATOM 1743 C C . ALA A 1 228 ? 12.006 1.828 -35.889 1.00 42.50 228 ALA A C 1
ATOM 1745 O O . ALA A 1 228 ? 13.048 1.981 -36.525 1.00 42.50 228 ALA A O 1
ATOM 1746 N N . VAL A 1 229 ? 11.845 2.364 -34.676 1.00 51.72 229 VAL A N 1
ATOM 1747 C CA . VAL A 1 229 ? 12.943 2.995 -33.932 1.00 51.72 229 VAL A CA 1
ATOM 1748 C C . VAL A 1 229 ? 13.661 1.876 -33.190 1.00 51.72 229 VAL A C 1
ATOM 1750 O O . VAL A 1 229 ? 13.047 1.212 -32.359 1.00 51.72 229 VAL A O 1
ATOM 1753 N N . GLY A 1 230 ? 14.920 1.610 -33.546 1.00 49.66 230 GLY A N 1
ATOM 1754 C CA . GLY A 1 230 ? 15.705 0.510 -32.984 1.00 49.66 230 GLY A CA 1
ATOM 1755 C C . GLY A 1 230 ? 15.627 0.493 -31.459 1.00 49.66 230 GLY A C 1
ATOM 1756 O O . GLY A 1 230 ? 16.201 1.359 -30.801 1.00 49.66 230 GLY A O 1
ATOM 1757 N N . ARG A 1 231 ? 14.890 -0.481 -30.910 1.00 56.19 231 ARG A N 1
ATOM 1758 C CA . ARG A 1 231 ? 14.768 -0.700 -29.468 1.00 56.19 231 ARG A CA 1
ATOM 1759 C C . ARG A 1 231 ? 16.140 -1.121 -28.958 1.00 56.19 231 ARG A C 1
ATOM 1761 O O . ARG A 1 231 ? 16.524 -2.280 -29.103 1.00 56.19 231 ARG A O 1
ATOM 1768 N N . ARG A 1 232 ? 16.917 -0.176 -28.427 1.00 63.94 232 ARG A N 1
ATOM 1769 C CA . ARG A 1 232 ? 18.101 -0.525 -27.641 1.00 63.94 232 ARG A CA 1
ATOM 1770 C C . ARG A 1 232 ? 17.590 -1.189 -26.373 1.00 63.94 232 ARG A C 1
ATOM 1772 O O . ARG A 1 232 ? 16.814 -0.587 -25.646 1.00 63.94 232 ARG A O 1
ATOM 1779 N N . VAL A 1 233 ? 17.989 -2.433 -26.154 1.00 74.12 233 VAL A N 1
ATOM 1780 C CA . VAL A 1 233 ? 17.728 -3.142 -24.905 1.00 74.12 233 VAL A CA 1
ATOM 1781 C C . VAL A 1 233 ? 18.756 -2.649 -23.897 1.00 74.12 233 VAL A C 1
ATOM 1783 O O . VAL A 1 233 ? 19.946 -2.889 -24.094 1.00 74.12 233 VAL A O 1
ATOM 1786 N N . TYR A 1 234 ? 18.317 -1.918 -22.867 1.00 80.88 234 TYR A N 1
ATOM 1787 C CA . TYR A 1 234 ? 19.200 -1.521 -21.764 1.00 80.88 234 TYR A CA 1
ATOM 1788 C C . TYR A 1 234 ? 19.741 -2.767 -21.076 1.00 80.88 234 TYR A C 1
ATOM 1790 O O . TYR A 1 234 ? 19.048 -3.781 -21.000 1.00 80.88 234 TYR A O 1
ATOM 1798 N N . ARG A 1 235 ? 20.956 -2.720 -20.533 1.00 88.19 235 ARG A N 1
ATOM 1799 C CA . ARG A 1 235 ? 21.559 -3.911 -19.915 1.00 88.19 235 ARG A CA 1
ATOM 1800 C C . ARG A 1 235 ? 20.790 -4.408 -18.680 1.00 88.19 235 ARG A C 1
ATOM 1802 O O . ARG A 1 235 ? 20.795 -5.608 -18.397 1.00 88.19 235 ARG A O 1
ATOM 1809 N N . TYR A 1 236 ? 20.112 -3.500 -17.979 1.00 91.69 236 TYR A N 1
ATOM 1810 C CA . TYR A 1 236 ? 19.433 -3.744 -16.702 1.00 91.69 236 TYR A CA 1
ATOM 1811 C C . TYR A 1 236 ? 17.909 -3.564 -16.781 1.00 91.69 236 TYR A C 1
ATOM 1813 O O . TYR A 1 236 ? 17.263 -3.271 -15.778 1.00 91.69 236 TYR A O 1
ATOM 1821 N N . TRP A 1 237 ? 17.318 -3.783 -17.959 1.00 89.00 237 TRP A N 1
ATOM 1822 C CA . TRP A 1 237 ? 15.870 -3.665 -18.185 1.00 89.00 237 TRP A CA 1
ATOM 1823 C C . TRP A 1 237 ? 15.016 -4.548 -17.253 1.00 89.00 237 TRP A C 1
ATOM 1825 O O . TRP A 1 237 ? 13.903 -4.184 -16.914 1.00 89.00 237 TRP A O 1
ATOM 1835 N N . TRP A 1 238 ? 15.545 -5.689 -16.807 1.00 93.56 238 TRP A N 1
ATOM 1836 C CA . TRP A 1 238 ? 14.845 -6.658 -15.953 1.00 93.56 238 TRP A CA 1
ATOM 1837 C C . TRP A 1 238 ? 14.855 -6.303 -14.457 1.00 93.56 238 TRP A C 1
ATOM 1839 O O . TRP A 1 238 ? 14.211 -6.989 -13.662 1.00 93.56 238 TRP A O 1
ATOM 1849 N N . LEU A 1 239 ? 15.645 -5.303 -14.046 1.00 93.12 239 LEU A N 1
ATOM 1850 C CA . LEU A 1 239 ? 15.920 -5.041 -12.631 1.00 93.12 239 LEU A CA 1
ATOM 1851 C C . LEU A 1 239 ? 14.657 -4.625 -11.873 1.00 93.12 239 LEU A C 1
ATOM 1853 O O . LEU A 1 239 ? 14.460 -5.082 -10.748 1.00 93.12 239 LEU A O 1
ATOM 1857 N N . ASP A 1 240 ? 13.803 -3.822 -12.505 1.00 91.88 240 ASP A N 1
ATOM 1858 C CA . ASP A 1 240 ? 12.547 -3.365 -11.913 1.00 91.88 240 ASP A CA 1
ATOM 1859 C C . ASP A 1 240 ? 11.620 -4.542 -11.574 1.00 91.88 240 ASP A C 1
ATOM 1861 O O . ASP A 1 240 ? 11.234 -4.747 -10.421 1.00 91.88 240 ASP A O 1
ATOM 1865 N N . GLU A 1 241 ? 11.388 -5.424 -12.550 1.00 93.62 241 GLU A N 1
ATOM 1866 C CA . GLU A 1 241 ? 10.518 -6.589 -12.370 1.00 93.62 241 GLU A CA 1
ATOM 1867 C C . GLU A 1 241 ? 11.004 -7.529 -11.279 1.00 93.62 241 GLU A C 1
ATOM 1869 O O . GLU A 1 241 ? 10.210 -8.070 -10.508 1.00 93.62 241 GLU A O 1
ATOM 1874 N N . VAL A 1 242 ? 12.319 -7.720 -11.167 1.00 95.19 242 VAL A N 1
ATOM 1875 C CA . VAL A 1 242 ? 12.889 -8.563 -10.113 1.00 95.19 242 VAL A CA 1
ATOM 1876 C C . VAL A 1 242 ? 12.656 -7.951 -8.732 1.00 95.19 242 VAL A C 1
ATOM 1878 O O . VAL A 1 242 ? 12.288 -8.680 -7.805 1.00 95.19 242 VAL A O 1
ATOM 1881 N N . PHE A 1 243 ? 12.816 -6.634 -8.580 1.00 94.75 243 PHE A N 1
ATOM 1882 C CA . PHE A 1 243 ? 12.512 -5.941 -7.325 1.00 94.75 243 PHE A CA 1
ATOM 1883 C C . PHE A 1 243 ? 11.023 -6.006 -6.980 1.00 94.75 243 PHE A C 1
ATOM 1885 O O . PHE A 1 243 ? 10.669 -6.291 -5.827 1.00 94.75 243 PHE A O 1
ATOM 1892 N N . THR A 1 244 ? 10.160 -5.808 -7.975 1.00 94.12 244 THR A N 1
ATOM 1893 C CA . THR A 1 244 ? 8.706 -5.888 -7.827 1.00 94.12 244 THR A CA 1
ATOM 1894 C C . THR A 1 244 ? 8.272 -7.295 -7.421 1.00 94.12 244 THR A C 1
ATOM 1896 O O . THR A 1 244 ? 7.576 -7.448 -6.416 1.00 94.12 244 THR A O 1
ATOM 1899 N N . ILE A 1 245 ? 8.756 -8.346 -8.095 1.00 96.31 245 ILE A N 1
ATOM 1900 C CA . ILE A 1 245 ? 8.467 -9.749 -7.747 1.00 96.31 245 ILE A CA 1
ATOM 1901 C C . ILE A 1 245 ? 8.960 -10.079 -6.337 1.00 96.31 245 ILE A C 1
ATOM 1903 O O . ILE A 1 245 ? 8.231 -10.711 -5.565 1.00 96.31 245 ILE A O 1
ATOM 1907 N N . ALA A 1 246 ? 10.179 -9.666 -5.976 1.00 97.31 246 ALA A N 1
ATOM 1908 C CA . ALA A 1 246 ? 10.742 -9.938 -4.657 1.00 97.31 246 ALA A CA 1
ATOM 1909 C C . ALA A 1 246 ? 9.911 -9.278 -3.545 1.00 97.31 246 ALA A C 1
ATOM 1911 O O . ALA A 1 246 ? 9.517 -9.944 -2.583 1.00 97.31 246 ALA A O 1
ATOM 1912 N N . THR A 1 247 ? 9.584 -7.993 -3.698 1.00 96.25 247 THR A N 1
ATOM 1913 C CA . THR A 1 247 ? 8.816 -7.240 -2.696 1.00 96.25 247 THR A CA 1
ATOM 1914 C C . THR A 1 247 ? 7.373 -7.736 -2.609 1.00 96.25 247 THR A C 1
ATOM 1916 O O . THR A 1 247 ? 6.863 -7.973 -1.511 1.00 96.25 247 THR A O 1
ATOM 1919 N N . ALA A 1 248 ? 6.733 -7.999 -3.750 1.00 96.31 248 ALA A N 1
ATOM 1920 C CA . ALA A 1 248 ? 5.395 -8.578 -3.795 1.00 96.31 248 ALA A CA 1
ATOM 1921 C C . ALA A 1 248 ? 5.359 -9.985 -3.177 1.00 96.31 248 ALA A C 1
ATOM 1923 O O . ALA A 1 248 ? 4.408 -10.314 -2.473 1.00 96.31 248 ALA A O 1
ATOM 1924 N N . SER A 1 249 ? 6.408 -10.797 -3.337 1.00 97.94 249 SER A N 1
ATOM 1925 C CA . SER A 1 249 ? 6.508 -12.106 -2.673 1.00 97.94 249 SER A CA 1
ATOM 1926 C C . SER A 1 249 ? 6.557 -11.974 -1.148 1.00 97.94 249 SER A C 1
ATOM 1928 O O . SER A 1 249 ? 5.875 -12.720 -0.445 1.00 97.94 249 SER A O 1
ATOM 1930 N N . VAL A 1 250 ? 7.305 -10.997 -0.619 1.00 97.88 250 VAL A N 1
ATOM 1931 C CA . VAL A 1 250 ? 7.308 -10.691 0.824 1.00 97.88 250 VAL A CA 1
ATOM 1932 C C . VAL A 1 250 ? 5.913 -10.268 1.283 1.00 97.88 250 VAL A C 1
ATOM 1934 O O . VAL A 1 250 ? 5.417 -10.783 2.286 1.00 97.88 250 VAL A O 1
ATOM 1937 N N . MET A 1 251 ? 5.246 -9.392 0.530 1.00 97.31 251 MET A N 1
ATOM 1938 C CA . MET A 1 251 ? 3.881 -8.963 0.835 1.00 97.31 251 MET A CA 1
ATOM 1939 C C . MET A 1 251 ? 2.882 -10.129 0.823 1.00 97.31 251 MET A C 1
ATOM 1941 O O . MET A 1 251 ? 2.048 -10.232 1.724 1.00 97.31 251 MET A O 1
ATOM 1945 N N . LEU A 1 252 ? 2.998 -11.041 -0.148 1.00 98.19 252 LEU A N 1
ATOM 1946 C CA . LEU A 1 252 ? 2.170 -12.242 -0.254 1.00 98.19 252 LEU A CA 1
ATOM 1947 C C . LEU A 1 252 ? 2.338 -13.133 0.984 1.00 98.19 252 LEU A C 1
ATOM 1949 O O . LEU A 1 252 ? 1.355 -13.565 1.587 1.00 98.19 252 LEU A O 1
ATOM 1953 N N . LEU A 1 253 ? 3.586 -13.378 1.392 1.00 98.31 253 LEU A N 1
ATOM 1954 C CA . LEU A 1 253 ? 3.899 -14.185 2.571 1.00 98.31 253 LEU A CA 1
ATOM 1955 C C . LEU A 1 253 ? 3.386 -13.532 3.859 1.00 98.31 253 LEU A C 1
ATOM 1957 O O . LEU A 1 253 ? 2.826 -14.229 4.705 1.00 98.31 253 LEU A O 1
ATOM 1961 N N . LEU A 1 254 ? 3.521 -12.210 3.999 1.00 97.88 254 LEU A N 1
ATOM 1962 C CA . LEU A 1 254 ? 3.007 -11.468 5.153 1.00 97.88 254 LEU A CA 1
ATOM 1963 C C . LEU A 1 254 ? 1.476 -11.506 5.224 1.00 97.88 254 LEU A C 1
ATOM 1965 O O . LEU A 1 254 ? 0.932 -11.794 6.291 1.00 97.88 254 LEU A O 1
ATOM 1969 N N . GLY A 1 255 ? 0.783 -11.282 4.105 1.00 97.50 255 GLY A N 1
ATOM 1970 C CA . GLY A 1 255 ? -0.678 -11.370 4.041 1.00 97.50 255 GLY A CA 1
ATOM 1971 C C . GLY A 1 255 ? -1.187 -12.778 4.370 1.00 97.50 255 GLY A C 1
ATOM 1972 O O . GLY A 1 255 ? -2.113 -12.940 5.167 1.00 97.50 255 GLY A O 1
ATOM 1973 N N . ALA A 1 256 ? -0.534 -13.816 3.835 1.00 98.44 256 ALA A N 1
ATOM 1974 C CA . ALA A 1 256 ? -0.868 -15.209 4.133 1.00 98.44 256 ALA A CA 1
ATOM 1975 C C . ALA A 1 256 ? -0.620 -15.553 5.609 1.00 98.44 256 ALA A C 1
ATOM 1977 O O . ALA A 1 256 ? -1.468 -16.171 6.256 1.00 98.44 256 ALA A O 1
ATOM 1978 N N . TRP A 1 257 ? 0.521 -15.125 6.157 1.00 98.12 257 TRP A N 1
ATOM 1979 C CA . TRP A 1 257 ? 0.862 -15.324 7.563 1.00 98.12 257 TRP A CA 1
ATOM 1980 C C . TRP A 1 257 ? -0.168 -14.681 8.496 1.00 98.12 257 TRP A C 1
ATOM 1982 O O . TRP A 1 257 ? -0.613 -15.316 9.450 1.00 98.12 257 TRP A O 1
ATOM 1992 N N . GLN A 1 258 ? -0.599 -13.454 8.203 1.00 97.50 258 GLN A N 1
ATOM 1993 C CA . GLN A 1 258 ? -1.596 -12.746 9.008 1.00 97.50 258 GLN A CA 1
ATOM 1994 C C . GLN A 1 258 ? -2.967 -13.434 8.974 1.00 97.50 258 GLN A C 1
ATOM 1996 O O . GLN A 1 258 ? -3.574 -13.612 10.028 1.00 97.50 258 GLN A O 1
ATOM 2001 N N . LEU A 1 259 ? -3.417 -13.922 7.811 1.00 97.62 259 LEU A N 1
ATOM 2002 C CA . LEU A 1 259 ? -4.653 -14.714 7.725 1.00 97.62 259 LEU A CA 1
ATOM 2003 C C . LEU A 1 259 ? -4.570 -16.035 8.498 1.00 97.62 259 LEU A C 1
ATOM 2005 O O . LEU A 1 259 ? -5.557 -16.470 9.104 1.00 97.62 259 LEU A O 1
ATOM 2009 N N . LEU A 1 260 ? -3.409 -16.695 8.481 1.00 98.00 260 LEU A N 1
ATOM 2010 C CA . LEU A 1 260 ? -3.175 -17.899 9.280 1.00 98.00 260 LEU A CA 1
ATOM 2011 C C . LEU A 1 260 ? -3.208 -17.582 10.777 1.00 98.00 260 LEU A C 1
ATOM 2013 O O . LEU A 1 260 ? -3.793 -18.343 11.547 1.00 98.00 260 LEU A O 1
ATOM 2017 N N . GLU A 1 261 ? -2.637 -16.456 11.190 1.00 97.00 261 GLU A N 1
ATOM 2018 C CA . GLU A 1 261 ? -2.649 -16.025 12.585 1.00 97.00 261 GLU A CA 1
ATOM 2019 C C . GLU A 1 261 ? -4.062 -15.660 13.065 1.00 97.00 261 GLU A C 1
ATOM 2021 O O . GLU A 1 261 ? -4.493 -16.113 14.126 1.00 97.00 261 GLU A O 1
ATOM 2026 N N . ASP A 1 262 ? -4.846 -14.948 12.251 1.00 96.19 262 ASP A N 1
ATOM 2027 C CA . ASP A 1 262 ? -6.263 -14.683 12.531 1.00 96.19 262 ASP A CA 1
ATOM 2028 C C . ASP A 1 262 ? -7.060 -15.991 12.667 1.00 96.19 262 ASP A C 1
ATOM 2030 O O . ASP A 1 262 ? -7.893 -16.147 13.567 1.00 96.19 262 ASP A O 1
ATOM 2034 N N . THR A 1 263 ? -6.743 -16.981 11.829 1.00 96.81 263 THR A N 1
ATOM 2035 C CA . THR A 1 263 ? -7.333 -18.323 11.902 1.00 96.81 263 THR A CA 1
ATOM 2036 C C . THR A 1 263 ? -6.993 -19.027 13.220 1.00 96.81 263 THR A C 1
ATOM 2038 O O . THR A 1 263 ? -7.880 -19.628 13.833 1.00 96.81 263 THR A O 1
ATOM 2041 N N . ARG A 1 264 ? -5.740 -18.934 13.686 1.00 96.75 264 ARG A N 1
ATOM 2042 C CA . ARG A 1 264 ? -5.273 -19.534 14.952 1.00 96.75 264 ARG A CA 1
ATOM 2043 C C . ARG A 1 264 ? -5.931 -18.911 16.179 1.00 96.75 264 ARG A C 1
ATOM 2045 O O . ARG A 1 264 ? -6.263 -19.633 17.113 1.00 96.75 264 ARG A O 1
ATOM 2052 N N . ILE A 1 265 ? -6.194 -17.606 16.143 1.00 95.12 265 ILE A N 1
ATOM 2053 C CA . ILE A 1 265 ? -6.905 -16.876 17.209 1.00 95.12 265 ILE A CA 1
ATOM 2054 C C . ILE A 1 265 ? -8.408 -17.232 17.233 1.00 95.12 265 ILE A C 1
ATOM 2056 O O . ILE A 1 265 ? -9.132 -16.889 18.166 1.00 95.12 265 ILE A O 1
ATOM 2060 N N . GLY A 1 266 ? -8.891 -17.980 16.236 1.00 95.62 266 GLY A N 1
ATOM 2061 C CA . GLY A 1 266 ? -10.265 -18.468 16.165 1.00 95.62 266 GLY A CA 1
ATOM 2062 C C . GLY A 1 266 ? -11.186 -17.603 15.308 1.00 95.62 266 GLY A C 1
ATOM 2063 O O . GLY A 1 266 ? -12.396 -17.860 15.271 1.00 95.62 266 GLY A O 1
ATOM 2064 N N . ALA A 1 267 ? -10.652 -16.621 14.574 1.00 94.62 267 ALA A N 1
ATOM 2065 C CA . ALA A 1 267 ? -11.420 -15.884 13.581 1.00 94.62 267 ALA A CA 1
ATOM 2066 C C . ALA A 1 267 ? -11.706 -16.801 12.383 1.00 94.62 267 ALA A C 1
ATOM 2068 O O . ALA A 1 267 ? -10.872 -17.029 11.509 1.00 94.62 267 ALA A O 1
ATOM 2069 N N . ARG A 1 268 ? -12.919 -17.358 12.333 1.00 96.44 268 ARG A N 1
ATOM 2070 C CA . ARG A 1 268 ? -13.379 -18.220 11.230 1.00 96.44 268 ARG A CA 1
ATOM 2071 C C . ARG A 1 268 ? -13.831 -17.378 10.038 1.00 96.44 268 ARG A C 1
ATOM 2073 O O . ARG A 1 268 ? -15.001 -17.428 9.657 1.00 96.44 268 ARG A O 1
ATOM 2080 N N . TRP A 1 269 ? -12.917 -16.592 9.477 1.00 97.06 269 TRP A N 1
ATOM 2081 C CA . TRP A 1 269 ? -13.198 -15.609 8.427 1.00 97.06 269 TRP A CA 1
ATOM 2082 C C . TRP A 1 269 ? -13.776 -16.220 7.144 1.00 97.06 269 TRP A C 1
ATOM 2084 O O . TRP A 1 269 ? -14.511 -15.558 6.421 1.00 97.06 269 TRP A O 1
ATOM 2094 N N . TRP A 1 270 ? -13.545 -17.506 6.880 1.00 97.19 270 TRP A N 1
ATOM 2095 C CA . TRP A 1 270 ? -14.158 -18.219 5.754 1.00 97.19 270 TRP A CA 1
ATOM 2096 C C . TRP A 1 270 ? -15.655 -18.524 5.950 1.00 97.19 270 TRP A C 1
ATOM 2098 O O . TRP A 1 270 ? -16.313 -19.013 5.033 1.00 97.19 270 TRP A O 1
ATOM 2108 N N . ARG A 1 271 ? -16.230 -18.280 7.138 1.00 97.94 271 ARG A N 1
ATOM 2109 C CA . ARG A 1 271 ? -17.663 -18.492 7.398 1.00 97.94 271 ARG A CA 1
ATOM 2110 C C . ARG A 1 271 ? -18.459 -17.219 7.139 1.00 97.94 271 ARG A C 1
ATOM 2112 O O . ARG A 1 271 ? -18.135 -16.161 7.664 1.00 97.94 271 ARG A O 1
ATOM 2119 N N . HIS A 1 272 ? -19.603 -17.351 6.468 1.00 97.81 272 HIS A N 1
ATOM 2120 C CA . HIS A 1 272 ? -20.562 -16.255 6.271 1.00 97.81 272 HIS A CA 1
ATOM 2121 C C . HIS A 1 272 ? -20.959 -15.568 7.594 1.00 97.81 272 HIS A C 1
ATOM 2123 O O . HIS A 1 272 ? -21.061 -14.347 7.673 1.00 97.81 272 HIS A O 1
ATOM 2129 N N . SER A 1 273 ? -21.107 -16.334 8.680 1.00 97.31 273 SER A N 1
ATOM 2130 C CA . SER A 1 273 ? -21.432 -15.782 10.000 1.00 97.31 273 SER A CA 1
ATOM 2131 C C . SER A 1 273 ? -20.395 -14.779 10.514 1.00 97.31 273 SER A C 1
ATOM 2133 O O . SER A 1 273 ? -20.761 -13.867 11.240 1.00 97.31 273 SER A O 1
ATOM 2135 N N . PHE A 1 274 ? -19.116 -14.908 10.149 1.00 97.19 274 PHE A N 1
ATOM 2136 C CA . PHE A 1 274 ? -18.091 -13.953 10.571 1.00 97.19 274 PHE A CA 1
ATOM 2137 C C . PHE A 1 274 ? -18.370 -12.553 10.016 1.00 97.19 274 PHE A C 1
ATOM 2139 O O . PHE A 1 274 ? -18.297 -11.578 10.762 1.00 97.19 274 PHE A O 1
ATOM 2146 N N . TRP A 1 275 ? -18.762 -12.465 8.744 1.00 97.31 275 TRP A N 1
ATOM 2147 C CA . TRP A 1 275 ? -19.009 -11.206 8.036 1.00 97.31 275 TRP A CA 1
ATOM 2148 C C . TRP A 1 275 ? -20.354 -10.583 8.390 1.00 97.31 275 TRP A C 1
ATOM 2150 O O . TRP A 1 275 ? -20.440 -9.382 8.637 1.00 97.31 275 TRP A O 1
ATOM 2160 N N . PHE A 1 276 ? -21.394 -11.413 8.462 1.00 97.25 276 PHE A N 1
ATOM 2161 C CA . PHE A 1 276 ? -22.776 -10.942 8.533 1.00 97.25 276 PHE A CA 1
ATOM 2162 C C . PHE A 1 276 ? -23.418 -11.088 9.914 1.00 97.25 276 PHE A C 1
ATOM 2164 O O . PHE A 1 276 ? -24.565 -10.681 10.087 1.00 97.25 276 PHE A O 1
ATOM 2171 N N . ALA A 1 277 ? -22.715 -11.640 10.913 1.00 96.88 277 ALA A N 1
ATOM 2172 C CA . ALA A 1 277 ? -23.240 -11.634 12.276 1.00 96.88 277 ALA A CA 1
ATOM 2173 C C . ALA A 1 277 ? -23.504 -10.188 12.734 1.00 96.88 277 ALA A C 1
ATOM 2175 O O . ALA A 1 277 ? -22.638 -9.320 12.526 1.00 96.88 277 ALA A O 1
ATOM 2176 N N . PRO A 1 278 ? -24.667 -9.929 13.362 1.00 96.31 278 PRO A N 1
ATOM 2177 C CA . PRO A 1 278 ? -24.985 -8.615 13.892 1.00 96.31 278 PRO A CA 1
ATOM 2178 C C . PRO A 1 278 ? -23.932 -8.214 14.924 1.00 96.31 278 PRO A C 1
ATOM 2180 O O . PRO A 1 278 ? -23.485 -9.029 15.733 1.00 96.31 278 PRO A O 1
ATOM 2183 N N . LEU A 1 279 ? -23.518 -6.949 14.878 1.00 95.44 279 LEU A N 1
ATOM 2184 C CA . LEU A 1 279 ? -22.608 -6.411 15.881 1.00 95.44 279 LEU A CA 1
ATOM 2185 C C . LEU A 1 279 ? -23.325 -6.374 17.239 1.00 95.44 279 LEU A C 1
ATOM 2187 O O . LEU A 1 279 ? -24.503 -6.007 17.282 1.00 95.44 279 LEU A O 1
ATOM 2191 N N . PRO A 1 280 ? -22.639 -6.711 18.345 1.00 93.50 280 PRO A N 1
ATOM 2192 C CA . PRO A 1 280 ? -23.219 -6.554 19.670 1.00 93.50 280 PRO A CA 1
ATOM 2193 C C . PRO A 1 280 ? -23.601 -5.085 19.894 1.00 93.50 280 PRO A C 1
ATOM 2195 O O . PRO A 1 280 ? -22.922 -4.170 19.408 1.00 93.50 280 PRO A O 1
ATOM 2198 N N . ALA A 1 281 ? -24.716 -4.865 20.595 1.00 90.31 281 ALA A N 1
ATOM 2199 C CA . ALA A 1 281 ? -25.207 -3.526 20.890 1.00 90.31 281 ALA A CA 1
ATOM 2200 C C . ALA A 1 281 ? -24.112 -2.700 21.579 1.00 90.31 281 ALA A C 1
ATOM 2202 O O . ALA A 1 281 ? -23.330 -3.227 22.371 1.00 90.31 281 ALA A O 1
ATOM 2203 N N . LEU A 1 282 ? -24.044 -1.400 21.263 1.00 87.25 282 LEU A N 1
ATOM 2204 C CA . LEU A 1 282 ? -23.166 -0.504 22.007 1.00 87.25 282 LEU A CA 1
ATOM 2205 C C . LEU A 1 282 ? -23.627 -0.549 23.461 1.00 87.25 282 LEU A C 1
ATOM 2207 O O . LEU A 1 282 ? -24.804 -0.313 23.730 1.00 87.25 282 LEU A O 1
ATOM 2211 N N . GLU A 1 283 ? -22.716 -0.849 24.374 1.00 78.38 283 GLU A N 1
ATOM 2212 C CA . GLU A 1 283 ? -22.991 -0.978 25.800 1.00 78.38 283 GLU A CA 1
ATOM 2213 C C . GLU A 1 283 ? -23.217 0.412 26.429 1.00 78.38 283 GLU A C 1
ATOM 2215 O O . GLU A 1 283 ? -22.547 0.815 27.376 1.00 78.38 283 GLU A O 1
ATOM 2220 N N . LYS A 1 284 ? -24.167 1.194 25.892 1.00 70.56 284 LYS A N 1
ATOM 2221 C CA . LYS A 1 284 ? -24.605 2.472 26.475 1.00 70.56 284 LYS A CA 1
ATOM 2222 C C . LYS A 1 284 ? -25.018 2.271 27.936 1.00 70.56 284 LYS A C 1
ATOM 2224 O O . LYS A 1 284 ? -24.762 3.134 28.776 1.00 70.56 284 LYS A O 1
ATOM 2229 N N . ASP A 1 285 ? -25.522 1.080 28.244 1.00 54.88 285 ASP A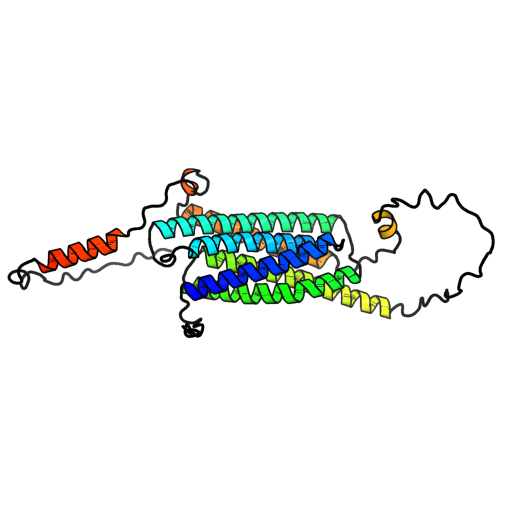 N 1
ATOM 2230 C CA . ASP A 1 285 ? -26.004 0.702 29.562 1.00 54.88 285 ASP A CA 1
ATOM 2231 C C . ASP A 1 285 ? -24.919 0.251 30.536 1.00 54.88 285 ASP A C 1
ATOM 2233 O O . ASP A 1 285 ? -25.225 0.141 31.713 1.00 54.88 285 ASP A O 1
ATOM 2237 N N . ALA A 1 286 ? -23.658 0.035 30.141 1.00 60.31 286 ALA A N 1
ATOM 2238 C CA . ALA A 1 286 ? -22.613 -0.226 31.140 1.00 60.31 286 ALA A CA 1
ATOM 2239 C C . ALA A 1 286 ? -22.367 1.022 31.992 1.00 60.31 286 ALA A C 1
ATOM 2241 O O . ALA A 1 286 ? -22.220 0.934 33.209 1.00 60.31 286 ALA A O 1
ATOM 2242 N N . SER A 1 287 ? -22.396 2.205 31.370 1.00 63.91 287 SER A N 1
ATOM 2243 C CA . SER A 1 287 ? -22.292 3.474 32.092 1.00 63.91 287 SER A CA 1
ATOM 2244 C C . SER A 1 287 ? -23.546 3.773 32.926 1.00 63.91 287 SER A C 1
ATOM 2246 O O . SER A 1 287 ? -23.416 4.245 34.057 1.00 63.91 287 SER A O 1
ATOM 2248 N N . SER A 1 288 ? -24.737 3.421 32.426 1.00 67.50 288 SER A N 1
ATOM 2249 C CA . SER A 1 288 ? -26.005 3.526 33.163 1.00 67.50 288 SER A CA 1
ATOM 2250 C C . SER A 1 288 ? -26.069 2.541 34.333 1.00 67.50 288 SER A C 1
ATOM 2252 O O . SER A 1 288 ? -26.306 2.969 35.455 1.00 67.50 288 SER A O 1
ATOM 2254 N N . ARG A 1 289 ? -25.734 1.260 34.130 1.00 63.25 289 ARG A N 1
ATOM 2255 C CA . ARG A 1 289 ? -25.640 0.243 35.191 1.00 63.25 289 ARG A CA 1
ATOM 2256 C C . ARG A 1 289 ? -24.576 0.583 36.211 1.00 63.25 289 ARG A C 1
ATOM 2258 O O . ARG A 1 289 ? -24.797 0.369 37.390 1.00 63.25 289 ARG A O 1
ATOM 2265 N N . ARG A 1 290 ? -23.426 1.133 35.809 1.00 65.50 290 ARG A N 1
ATOM 2266 C CA . ARG A 1 290 ? -22.408 1.565 36.777 1.00 65.50 290 ARG A CA 1
ATOM 2267 C C . ARG A 1 290 ? -22.920 2.731 37.622 1.00 65.50 290 ARG A C 1
ATOM 2269 O O . ARG A 1 290 ? -22.648 2.758 38.816 1.00 65.50 290 ARG A O 1
ATOM 2276 N N . ARG A 1 291 ? -23.701 3.654 37.043 1.00 70.25 291 ARG A N 1
ATOM 2277 C CA . ARG A 1 291 ? -24.394 4.705 37.809 1.00 70.25 291 ARG A CA 1
ATOM 2278 C C . ARG A 1 291 ? -25.495 4.141 38.703 1.00 70.25 291 ARG A C 1
ATOM 2280 O O . ARG A 1 291 ? -25.590 4.590 39.834 1.00 70.25 291 ARG A O 1
ATOM 2287 N N . GLU A 1 292 ? -26.274 3.163 38.249 1.00 75.38 292 GLU A N 1
ATOM 2288 C CA . GLU A 1 292 ? -27.300 2.497 39.065 1.00 75.38 292 GLU A CA 1
ATOM 2289 C C . GLU A 1 292 ? -26.691 1.678 40.205 1.00 75.38 292 GLU A C 1
ATOM 2291 O O . GLU A 1 292 ? -27.190 1.736 41.320 1.00 75.38 292 GLU A O 1
ATOM 2296 N N . VAL A 1 293 ? -25.577 0.979 39.974 1.00 73.69 293 VAL A N 1
ATOM 2297 C CA . VAL A 1 293 ? -24.849 0.247 41.020 1.00 73.69 293 VAL A CA 1
ATOM 2298 C C . VAL A 1 293 ? -24.244 1.222 42.026 1.00 73.69 293 VAL A C 1
ATOM 2300 O O . VAL A 1 293 ? -24.388 1.005 43.220 1.00 73.69 293 VAL A O 1
ATOM 2303 N N . ILE A 1 294 ? -23.634 2.329 41.590 1.00 71.81 294 ILE A N 1
ATOM 2304 C CA . ILE A 1 294 ? -23.121 3.354 42.517 1.00 71.81 294 ILE A CA 1
ATOM 2305 C C . ILE A 1 294 ? -24.271 4.032 43.281 1.00 71.81 294 ILE A C 1
ATOM 2307 O O . ILE A 1 294 ? -24.157 4.245 44.485 1.00 71.81 294 ILE A O 1
ATOM 2311 N N . ALA A 1 295 ? -25.390 4.332 42.618 1.00 72.50 295 ALA A N 1
ATOM 2312 C CA . ALA A 1 295 ? -26.574 4.896 43.263 1.00 72.50 295 ALA A CA 1
ATOM 2313 C C . ALA A 1 295 ? -27.220 3.908 44.251 1.00 72.50 295 ALA A C 1
ATOM 2315 O O . ALA A 1 295 ? -27.656 4.322 45.319 1.00 72.50 295 ALA A O 1
ATOM 2316 N N . GLY A 1 296 ? -27.227 2.610 43.939 1.00 66.88 296 GLY A N 1
ATOM 2317 C CA . GLY A 1 296 ? -27.702 1.548 44.826 1.00 66.88 296 GLY A CA 1
ATOM 2318 C C . GLY A 1 296 ? -26.774 1.312 46.020 1.00 66.88 296 GLY A C 1
ATOM 2319 O O . GLY A 1 296 ? -27.247 1.214 47.150 1.00 66.88 296 GLY A O 1
ATOM 2320 N N . VAL A 1 297 ? -25.453 1.321 45.814 1.00 66.62 297 VAL A N 1
ATOM 2321 C CA . VAL A 1 297 ? -24.453 1.229 46.896 1.00 66.62 297 VAL A CA 1
ATOM 2322 C C . VAL A 1 297 ? -24.521 2.451 47.819 1.00 66.62 297 VAL A C 1
ATOM 2324 O O . VAL A 1 297 ? -24.380 2.308 49.028 1.00 66.62 297 VAL A O 1
ATOM 2327 N N . ALA A 1 298 ? -24.844 3.638 47.295 1.00 60.34 298 ALA A N 1
ATOM 2328 C CA . ALA A 1 298 ? -25.064 4.839 48.105 1.00 60.34 298 ALA A CA 1
ATOM 2329 C C . ALA A 1 298 ? -26.331 4.784 48.987 1.00 60.34 298 ALA A C 1
ATOM 2331 O O . ALA A 1 298 ? -26.488 5.626 49.870 1.00 60.34 298 ALA A O 1
ATOM 2332 N N . THR A 1 299 ? -27.228 3.811 48.776 1.00 61.47 299 THR A N 1
ATOM 2333 C CA . THR A 1 299 ? -28.422 3.605 49.620 1.00 61.47 299 THR A CA 1
ATOM 2334 C C . THR A 1 299 ? -28.247 2.544 50.707 1.00 61.47 299 THR A C 1
ATOM 2336 O O . THR A 1 299 ? -29.147 2.374 51.530 1.00 61.47 299 THR A O 1
ATOM 2339 N N . LEU A 1 300 ? -27.099 1.857 50.766 1.00 53.28 300 LEU A N 1
ATOM 2340 C CA . LEU A 1 300 ? -26.813 0.931 51.861 1.00 53.28 300 LEU A CA 1
ATOM 2341 C C . LEU A 1 300 ? -26.413 1.718 53.126 1.00 53.28 300 LEU A C 1
ATOM 2343 O O . LEU A 1 300 ? -25.542 2.589 53.062 1.00 53.28 300 LEU A O 1
ATOM 2347 N N . PRO A 1 301 ? -27.058 1.462 54.281 1.00 53.41 301 PRO A N 1
ATOM 2348 C CA . PRO A 1 301 ? -26.804 2.206 55.507 1.00 53.41 301 PRO A CA 1
ATOM 2349 C C . PRO A 1 301 ? -25.360 1.982 56.003 1.00 53.41 301 PRO A C 1
ATOM 2351 O O . PRO A 1 301 ? -24.897 0.843 56.055 1.00 53.41 301 PRO A O 1
ATOM 2354 N N . PRO A 1 302 ? -24.647 3.040 56.430 1.00 54.66 302 PRO A N 1
ATOM 2355 C CA . PRO A 1 302 ? -23.200 3.021 56.676 1.00 54.66 302 PRO A CA 1
ATOM 2356 C C . PRO A 1 302 ? -22.781 2.361 58.008 1.00 54.66 302 PRO A C 1
ATOM 2358 O O . PRO A 1 302 ? -21.910 2.892 58.694 1.00 54.66 302 PRO A O 1
ATOM 2361 N N . LYS A 1 303 ? -23.405 1.254 58.442 1.00 52.00 303 LYS A N 1
ATOM 2362 C CA . LYS A 1 303 ? -23.236 0.772 59.830 1.00 52.00 303 LYS A CA 1
ATOM 2363 C C . LYS A 1 303 ? -22.770 -0.664 60.093 1.00 52.00 303 LYS A C 1
ATOM 2365 O O . LYS A 1 303 ? -22.490 -0.920 61.255 1.00 52.00 303 LYS A O 1
ATOM 2370 N N . GLU A 1 304 ? -22.582 -1.559 59.118 1.00 55.62 304 GLU A N 1
ATOM 2371 C CA . GLU A 1 304 ? -22.188 -2.953 59.460 1.00 55.62 304 GLU A CA 1
ATOM 2372 C C . GLU A 1 304 ? -21.030 -3.591 58.665 1.00 55.62 304 GLU A C 1
ATOM 2374 O O . GLU A 1 304 ? -20.588 -4.676 59.030 1.00 55.62 304 GLU A O 1
ATOM 2379 N N . GLU A 1 305 ? -20.447 -2.949 57.646 1.00 51.31 305 GLU A N 1
ATOM 2380 C CA . GLU A 1 305 ? -19.366 -3.579 56.848 1.00 51.31 305 GLU A CA 1
ATOM 2381 C C . GLU A 1 305 ? -17.930 -3.256 57.297 1.00 51.31 305 GLU A C 1
ATOM 2383 O O . GLU A 1 305 ? -16.976 -3.809 56.750 1.00 51.31 305 GLU A O 1
ATOM 2388 N N . ALA A 1 306 ? -17.744 -2.432 58.333 1.00 54.84 306 ALA A N 1
ATOM 2389 C CA . ALA A 1 306 ? -16.410 -2.079 58.835 1.00 54.84 306 ALA A CA 1
ATOM 2390 C C . ALA A 1 306 ? -15.660 -3.241 59.526 1.00 54.84 306 ALA A C 1
ATOM 2392 O O . ALA A 1 306 ? -14.467 -3.114 59.779 1.00 54.84 306 ALA A O 1
ATOM 2393 N N . GLU A 1 307 ? -16.316 -4.375 59.800 1.00 56.38 307 GLU A N 1
ATOM 2394 C CA . GLU A 1 307 ? -15.701 -5.511 60.510 1.00 56.38 307 GLU A CA 1
ATOM 2395 C C . GLU A 1 307 ? -15.430 -6.753 59.643 1.00 56.38 307 GLU A C 1
ATOM 2397 O O . GLU A 1 307 ? -14.904 -7.736 60.159 1.00 56.38 307 GLU A O 1
ATOM 2402 N N . ARG A 1 308 ? -15.750 -6.760 58.335 1.00 53.62 308 ARG A N 1
ATOM 2403 C CA . ARG A 1 308 ? -15.701 -8.008 57.533 1.00 53.62 308 ARG A CA 1
ATOM 2404 C C . ARG A 1 308 ? -14.761 -8.017 56.322 1.00 53.62 308 ARG A C 1
ATOM 2406 O O . ARG A 1 308 ? -14.782 -8.977 55.558 1.00 53.62 308 ARG A O 1
ATOM 2413 N N . PHE A 1 309 ? -13.905 -7.010 56.159 1.00 50.16 309 PHE A N 1
ATOM 2414 C CA . PHE A 1 309 ? -12.848 -7.022 55.138 1.00 50.16 309 PHE A CA 1
ATOM 2415 C C . PHE A 1 309 ? -11.482 -7.347 55.759 1.00 50.16 309 PHE A C 1
ATOM 2417 O O . PHE A 1 309 ? -10.638 -6.477 55.956 1.00 50.16 309 PHE A O 1
ATOM 2424 N N . GLU A 1 310 ? -11.263 -8.631 56.054 1.00 53.81 310 GLU A N 1
ATOM 2425 C CA . GLU A 1 310 ? -9.907 -9.183 56.133 1.00 53.81 310 GLU A CA 1
ATOM 2426 C C . GLU A 1 310 ? -9.315 -9.244 54.709 1.00 53.81 310 GLU A C 1
ATOM 2428 O O . GLU A 1 310 ? -9.962 -9.770 53.797 1.00 53.81 310 GLU A O 1
ATOM 2433 N N . PRO A 1 311 ? -8.101 -8.722 54.472 1.00 48.88 311 PRO A N 1
ATOM 2434 C CA . PRO A 1 311 ? -7.469 -8.768 53.162 1.00 48.88 311 PRO A CA 1
ATOM 2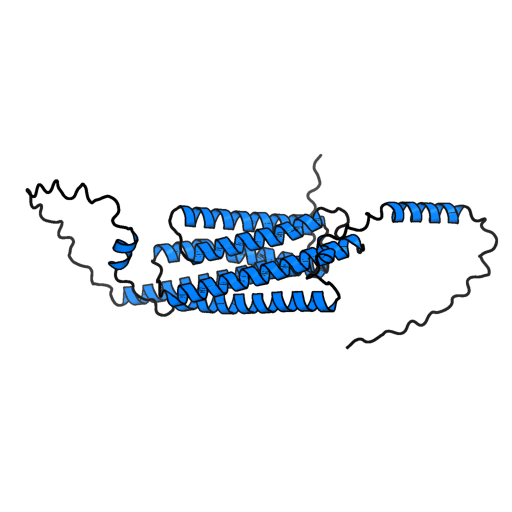435 C C . PRO A 1 311 ? -7.007 -10.199 52.847 1.00 48.88 311 PRO A C 1
ATOM 2437 O O . PRO A 1 311 ? -5.950 -10.638 53.296 1.00 48.88 311 PRO A O 1
ATOM 2440 N N . GLN A 1 312 ? -7.773 -10.930 52.034 1.00 45.12 312 GLN A N 1
ATOM 2441 C CA . GLN A 1 312 ? -7.269 -12.142 51.388 1.00 45.12 312 GLN A CA 1
ATOM 2442 C C . GLN A 1 312 ? -6.269 -11.750 50.297 1.00 45.12 312 GLN A C 1
ATOM 2444 O O . GLN A 1 312 ? -6.628 -11.321 49.201 1.00 45.12 312 GLN A O 1
ATOM 2449 N N . ILE A 1 313 ? -4.990 -11.889 50.636 1.00 52.81 313 ILE A N 1
ATOM 2450 C CA . ILE A 1 313 ? -3.845 -11.788 49.733 1.00 52.81 313 ILE A CA 1
ATOM 2451 C C . ILE A 1 313 ? -3.966 -12.920 48.703 1.00 52.81 313 ILE A C 1
ATOM 2453 O O . ILE A 1 313 ? -3.607 -14.066 48.969 1.00 52.81 313 ILE A O 1
ATOM 2457 N N . PHE A 1 314 ? -4.511 -12.608 47.528 1.00 49.38 314 PHE A N 1
ATOM 2458 C CA . PHE A 1 314 ? -4.523 -13.517 46.386 1.00 49.38 314 PHE A CA 1
ATOM 2459 C C . PHE A 1 314 ? -3.128 -13.545 45.749 1.00 49.38 314 PHE A C 1
ATOM 2461 O O . PHE A 1 314 ? -2.701 -12.603 45.085 1.00 49.38 314 PHE A O 1
ATOM 2468 N N . HIS A 1 315 ? -2.412 -14.647 45.969 1.00 54.25 315 HIS A N 1
ATOM 2469 C CA . HIS A 1 315 ? -1.279 -15.055 45.147 1.00 54.25 315 HIS A CA 1
ATOM 2470 C C . HIS A 1 315 ? -1.812 -15.540 43.794 1.00 54.25 315 HIS A C 1
ATOM 2472 O O . HIS A 1 315 ? -2.279 -16.673 43.689 1.00 54.25 315 HIS A O 1
ATOM 2478 N N . GLU A 1 316 ? -1.747 -14.704 42.760 1.00 48.69 316 GLU A N 1
ATOM 2479 C CA . GLU A 1 316 ? -2.041 -15.135 41.392 1.00 48.69 316 GLU A CA 1
ATOM 2480 C C . GLU A 1 316 ? -0.731 -15.455 40.663 1.00 48.69 316 GLU A C 1
ATOM 2482 O O . GLU A 1 316 ? 0.137 -14.606 40.457 1.00 48.69 316 GLU A O 1
ATOM 2487 N N . ALA A 1 317 ? -0.572 -16.743 40.365 1.00 51.50 317 ALA A N 1
ATOM 2488 C CA . ALA A 1 317 ? 0.544 -17.317 39.640 1.00 51.50 317 ALA A CA 1
ATOM 2489 C C . ALA A 1 317 ? 0.440 -16.999 38.142 1.00 51.50 317 ALA A C 1
ATOM 2491 O O . ALA A 1 317 ? -0.591 -17.230 37.512 1.00 51.50 317 ALA A O 1
ATOM 2492 N N . SER A 1 318 ? 1.542 -16.527 37.565 1.00 50.75 318 SER A N 1
ATOM 2493 C CA . SER A 1 318 ? 1.726 -16.359 36.124 1.00 50.75 318 SER A CA 1
ATOM 2494 C C . SER A 1 318 ? 1.661 -17.700 35.383 1.00 50.75 318 SER A C 1
ATOM 2496 O O . SER A 1 318 ? 2.401 -18.616 35.750 1.00 50.75 318 SER A O 1
ATOM 2498 N N . PRO A 1 319 ? 0.924 -17.817 34.265 1.00 60.97 319 PRO A N 1
ATOM 2499 C CA . PRO A 1 319 ? 1.242 -18.811 33.259 1.00 60.97 319 PRO A CA 1
ATOM 2500 C C . PRO A 1 319 ? 2.246 -18.216 32.264 1.00 60.97 319 PRO A C 1
ATOM 2502 O O . PRO A 1 319 ? 1.937 -17.320 31.481 1.00 60.97 319 PRO A O 1
ATOM 2505 N N . LEU A 1 320 ? 3.470 -18.745 32.320 1.00 60.34 320 LEU A N 1
ATOM 2506 C CA . LEU A 1 320 ? 4.414 -18.754 31.204 1.00 60.34 320 LEU A CA 1
ATOM 2507 C C . LEU A 1 320 ? 3.731 -19.411 29.999 1.00 60.34 320 LEU A C 1
ATOM 2509 O O . LEU A 1 320 ? 3.297 -20.558 30.094 1.00 60.34 320 LEU A O 1
ATOM 2513 N N . VAL A 1 321 ? 3.671 -18.707 28.871 1.00 55.38 321 VAL A N 1
ATOM 2514 C CA . VAL A 1 321 ? 3.383 -19.318 27.571 1.00 55.38 321 VAL A CA 1
ATOM 2515 C C . VAL A 1 321 ? 4.578 -19.059 26.662 1.00 55.38 321 VAL A C 1
ATOM 2517 O O . VAL A 1 321 ? 4.996 -17.917 26.478 1.00 55.38 321 VAL A O 1
ATOM 2520 N N . SER A 1 322 ? 5.131 -20.183 26.211 1.00 65.12 322 SER A N 1
ATOM 2521 C CA . SER A 1 322 ? 6.227 -20.405 25.264 1.00 65.12 322 SER A CA 1
ATOM 2522 C C . SER A 1 322 ? 5.895 -19.989 23.840 1.00 65.12 322 SER A C 1
ATOM 2524 O O . SER A 1 322 ? 4.746 -20.280 23.436 1.00 65.12 322 SER A O 1
#

Nearest PDB structures (foldseek):
  8j24-assembly1_D  TM=2.683E-01  e=9.594E-01  Homo sapiens
  8yky-assembly1_R  TM=3.072E-01  e=4.298E+00  Clostridium perfringens

Sequence (322 aa):
CCVPVRKCDFGRPTQYEAYALTLASLFTSLFFWGVAMLGAYNGYGTSTVVAVCLESLLDCVSTTLVLLRFATPDALMLTLRNSILESRTSVVCSLTMLALATVLIVFAIYELSQHVVDGPRELTIEVMLSVPSSLAYLVVGMLQLQMAWILSLRSLKQDAIISILGAVISIGTLLAALVNLIDRIEVDEDYPAFASPWHHPAALLPGSDNRSDRLLGAHRPWWAMAHAVGRRVYRYWWLDEVFTIATASVMLLLGAWQLLEDTRIGARWWRHSFWFAPLPALEKDASSRRREVIAGVATLPPKEEAERFEPQIFHEASPLVS

Secondary structure (DSSP, 8-state):
-----PPP-TTS--HHHHHHHHHHHHHHHHHHHHHHHHHHHTT---HHHHHHHHHHHHHHHHHHHHHHHHTSTTTTS--HHHHHHHHHHHHHHHHHHHHHHHHHHHHHHHHHHHT----HHHHHHHHHHHHHHHHHHHHHHHHHHHHHHHHT-HHHHHHHHHHHHHHHHHHHHHHHHHHHHHHHHHHHHH-TT-----------------TTTTSS-S---HHHHTTTS-----TTTTHHHHHHHHHHHHHHHHHHHHHHHHHHTT--TTSHHHHHSPPPPP-HHHHHHHHHHHHHHTTS-TTSGGG---------------